Protein AF-A0A3R6ZT82-F1 (afdb_monomer)

Sequence (260 aa):
MGVSASAEVLQAQLLMDEVKDDALEKLTDMDRRKYFGASGKADMRQVTSKMASQMYLFTSVEDLLETNLDFDQVIQPRHKYTAMCLIAKLPPSIRLMIRNHTGPEINVSHMAMGDDMCKCLSDLPMVTSLNVRNNRLTDSGIGALVHVCLNKDDLTMLDLSENKVRTTGYRMSFLYRVQVDGDAAAALAEYVAAPSCALTELRMNMSDVDDGEVLGFAQALHTNTSLRTLELSRNLIGNAEMMNVVKPDMITGSAPHSAS

Mean predicted aligned error: 13.77 Å

Organism: NCBI:txid157072

Foldseek 3Di:
DDDPVVVVVVVVVVVVVVVVVQLCVVDDPVLPQCAADPNVVVVLVVLLVLCLVCVVVDQDLCVSQPDPPVPVDHQALLSSQSSLCSNVVHDRDVQQRHPHDSALEGAPAPVLCEQSNLLSLLRDPSHQEYAHHQNQYELNSLLSNLVSQLSCLNHAYYAHANYAQDAPPDDPPPDDDPPPGGGSLLSVLVLLLDPSRQYQEYHHENHQDEQVSVVSNVVSVVRGDRHNYYHHHNYHYCVQVVVCVVPVPDDDDDDPPDDD

Secondary structure (DSSP, 8-state):
--SHHHHHHHHHHHHHHHSS--GGGGS-HHHHHHHBHHHHHHHHHHHHHHHHHHGGG-SSHHHHHHS--S-SS---HHHHHHHHHHHTTPPP-HHHH-BSSS-SEEE-TTS---HHHHTTSTT-SS-SEEE--SS---HHHHHHHHHHHHT-TT--EEE-TTS------S----SS-------HHHHHHHHHHSTT---SEEE-TTS---HHHHHHHHHHHHH-SS--EEE-TTSSTTHHHHHHHH-TT---S-------

Solvent-accessible surface area (backbone atoms only — not comparable to full-atom values): 14757 Å² total; per-residue (Å²): 139,84,70,66,68,60,53,54,48,48,50,51,47,50,54,49,52,67,61,62,70,44,69,60,79,80,45,52,75,67,53,50,45,51,40,28,68,70,58,14,54,53,54,48,52,53,52,52,52,52,51,62,74,48,45,90,82,46,93,48,63,63,58,58,64,71,44,80,64,92,53,104,60,82,90,44,42,59,53,53,39,51,45,47,20,61,74,71,71,44,85,75,58,58,66,83,57,45,41,92,58,94,58,39,63,46,74,51,52,68,62,65,58,35,38,78,56,39,69,40,55,56,64,51,76,71,49,30,28,41,32,48,24,35,15,65,28,38,34,69,19,44,45,42,42,44,58,27,53,75,76,32,71,64,30,29,35,42,32,48,20,49,17,43,42,60,66,75,74,84,75,91,63,84,75,89,71,94,70,93,69,64,46,34,52,49,54,46,16,51,46,46,37,36,93,73,38,42,36,32,33,44,33,38,30,42,12,63,46,33,60,73,49,47,50,42,42,56,57,16,56,75,67,37,85,47,64,78,42,78,43,61,54,77,39,43,61,58,50,58,62,56,45,39,76,76,38,76,88,56,91,67,87,75,82,78,81,79,88,125

InterPro domains:
  IPR001611 Leucine-rich repeat [PF13516] (125-145)
  IPR001611 Leucine-rich repeat [PF13516] (223-239)
  IPR032675 Leucine-rich repeat domain superfamily [G3DSA:3.80.10.10] (94-248)
  IPR052201 Leucine-rich repeat-containing regulator of pluripotency [PTHR24111] (116-241)

Radius of gyration: 23.04 Å; Cα contacts (8 Å, |Δi|>4): 382; chains: 1; bounding box: 74×63×64 Å

Nearest PDB structures (foldseek):
  4r6g-assembly1_A  TM=7.396E-01  e=8.157E-07  synthetic construct
  8tid-assembly1_F  TM=6.161E-01  e=6.452E-06  Tetrahymena thermophila
  4im6-assembly1_A  TM=8.300E-01  e=4.038E-04  Homo sapiens
  4z94-assembly1_G  TM=5.713E-01  e=7.388E-03  Homo sapiens
  5wfn-assembly2_D  TM=5.784E-01  e=9.770E-03  Homo sapiens

Structure (mmCIF, N/CA/C/O backbone):
data_AF-A0A3R6ZT82-F1
#
_entry.id   AF-A0A3R6ZT82-F1
#
loop_
_atom_site.group_PDB
_atom_site.id
_atom_site.type_symbol
_atom_site.label_atom_id
_atom_site.label_alt_id
_atom_site.label_comp_id
_atom_site.label_asym_id
_atom_site.label_entity_id
_atom_site.label_seq_id
_atom_site.pdbx_PDB_ins_code
_atom_site.Cartn_x
_atom_site.Cartn_y
_atom_site.Cartn_z
_atom_site.occupancy
_atom_site.B_iso_or_equiv
_atom_site.auth_seq_id
_atom_site.auth_comp_id
_atom_site.auth_asym_id
_atom_site.auth_atom_id
_atom_site.pdbx_PDB_model_num
ATOM 1 N N . MET A 1 1 ? -40.421 -38.898 -1.708 1.00 47.28 1 MET A N 1
ATOM 2 C CA . MET A 1 1 ? -40.223 -38.423 -0.322 1.00 47.28 1 MET A CA 1
ATOM 3 C C . MET A 1 1 ? -38.727 -38.414 -0.038 1.00 47.28 1 MET A C 1
ATOM 5 O O . MET A 1 1 ? -38.123 -39.466 -0.181 1.00 47.28 1 MET A O 1
ATOM 9 N N . GLY A 1 2 ? -38.139 -37.259 0.308 1.00 52.47 2 GLY A N 1
ATOM 10 C CA . GLY A 1 2 ? -36.982 -37.236 1.217 1.00 52.47 2 GLY A CA 1
ATOM 11 C C . GLY A 1 2 ? -35.694 -36.479 0.853 1.00 52.47 2 GLY A C 1
ATOM 12 O O . GLY A 1 2 ? -34.912 -36.286 1.771 1.00 52.47 2 GLY A O 1
ATOM 13 N N . VAL A 1 3 ? -35.426 -36.049 -0.392 1.00 47.12 3 VAL A N 1
ATOM 14 C CA . VAL A 1 3 ? -34.030 -35.677 -0.763 1.00 47.12 3 VAL A CA 1
ATOM 15 C C . VAL A 1 3 ? -33.764 -34.174 -1.001 1.00 47.12 3 VAL A C 1
ATOM 17 O O . VAL A 1 3 ? -32.627 -33.752 -0.832 1.00 47.12 3 VAL A O 1
ATOM 20 N N . SER A 1 4 ? -34.755 -33.322 -1.314 1.00 54.47 4 SER A N 1
ATOM 21 C CA . SER A 1 4 ? -34.459 -31.900 -1.635 1.00 54.47 4 SER A CA 1
ATOM 22 C C . SER A 1 4 ? -34.294 -30.994 -0.409 1.00 54.47 4 SER A C 1
ATOM 24 O O . SER A 1 4 ? -33.433 -30.121 -0.413 1.00 54.47 4 SER A O 1
ATOM 26 N N . ALA A 1 5 ? -35.036 -31.252 0.673 1.00 54.56 5 ALA A N 1
ATOM 27 C CA . ALA A 1 5 ? -34.975 -30.424 1.880 1.00 54.56 5 ALA A CA 1
ATOM 28 C C . ALA A 1 5 ? -33.595 -30.475 2.563 1.00 54.56 5 ALA A C 1
ATOM 30 O O . ALA A 1 5 ? -33.161 -29.492 3.146 1.00 54.56 5 ALA A O 1
ATOM 31 N N . SER A 1 6 ? -32.871 -31.596 2.463 1.00 61.62 6 SER A N 1
ATOM 32 C CA . SER A 1 6 ? -31.538 -31.732 3.067 1.00 61.62 6 SER A CA 1
ATOM 33 C C . SER A 1 6 ? -30.464 -30.942 2.321 1.00 61.62 6 SER A C 1
ATOM 35 O O . SER A 1 6 ? -29.531 -30.470 2.959 1.00 61.62 6 SER A O 1
ATOM 37 N N . ALA A 1 7 ? -30.571 -30.811 0.997 1.00 63.16 7 ALA A N 1
ATOM 38 C CA . ALA A 1 7 ? -29.605 -30.062 0.196 1.00 63.16 7 ALA A CA 1
ATOM 39 C C . ALA A 1 7 ? -29.811 -28.552 0.357 1.00 63.16 7 ALA A C 1
ATOM 41 O O . ALA A 1 7 ? -28.844 -27.815 0.498 1.00 63.16 7 ALA A O 1
ATOM 42 N N . GLU A 1 8 ? -31.066 -28.103 0.420 1.00 64.25 8 GLU A N 1
ATOM 43 C CA . GLU A 1 8 ? -31.412 -26.702 0.682 1.00 64.25 8 GLU A CA 1
ATOM 44 C C . GLU A 1 8 ? -31.044 -26.282 2.108 1.00 64.25 8 GLU A C 1
ATOM 46 O O . GLU A 1 8 ? -30.510 -25.194 2.303 1.00 64.25 8 GLU A O 1
ATOM 51 N N . VAL A 1 9 ? -31.248 -27.160 3.098 1.00 67.19 9 VAL A N 1
ATOM 52 C CA . VAL A 1 9 ? -30.795 -26.921 4.476 1.00 67.19 9 VAL A CA 1
ATOM 53 C C . VAL A 1 9 ? -29.271 -26.915 4.555 1.00 67.19 9 VAL A C 1
ATOM 55 O O . VAL A 1 9 ? -28.728 -26.043 5.215 1.00 67.19 9 VAL A O 1
ATOM 58 N N . LEU A 1 10 ? -28.566 -27.812 3.856 1.00 68.44 10 LEU A N 1
ATOM 59 C CA . LEU A 1 10 ? -27.100 -27.812 3.830 1.00 68.44 10 LEU A CA 1
ATOM 60 C C . LEU A 1 10 ? -26.543 -26.566 3.125 1.00 68.44 10 LEU A C 1
ATOM 62 O O . LEU A 1 10 ? -25.590 -25.979 3.616 1.00 68.44 10 LEU A O 1
ATOM 66 N N . GLN A 1 11 ? -27.163 -26.125 2.027 1.00 67.44 11 GLN A N 1
ATOM 67 C CA . GLN A 1 11 ? -26.803 -24.896 1.318 1.00 67.44 11 GLN A CA 1
ATOM 68 C C . GLN A 1 11 ? -27.077 -23.657 2.179 1.00 67.44 11 GLN A C 1
ATOM 70 O O . GLN A 1 11 ? -26.256 -22.750 2.217 1.00 67.44 11 GLN A O 1
ATOM 75 N N . ALA A 1 12 ? -28.199 -23.624 2.904 1.00 58.25 12 ALA A N 1
ATOM 76 C CA . ALA A 1 12 ? -28.513 -22.557 3.849 1.00 58.25 12 ALA A CA 1
ATOM 77 C C . ALA A 1 12 ? -27.584 -22.577 5.072 1.00 58.25 12 ALA A C 1
ATOM 79 O O . ALA A 1 12 ? -27.213 -21.517 5.560 1.00 58.25 12 ALA A O 1
ATOM 80 N N . GLN A 1 13 ? -27.173 -23.757 5.543 1.00 55.28 13 GLN A N 1
ATOM 81 C CA . GLN A 1 13 ? -26.208 -23.921 6.630 1.00 55.28 13 GLN A CA 1
ATOM 82 C C . GLN A 1 13 ? -24.804 -23.488 6.190 1.00 55.28 13 GLN A C 1
ATOM 84 O O . GLN A 1 13 ? -24.149 -22.780 6.937 1.00 55.28 13 GLN A O 1
ATOM 89 N N . LEU A 1 14 ? -24.383 -23.836 4.968 1.00 55.34 14 LEU A N 1
ATOM 90 C CA . LEU A 1 14 ? -23.140 -23.369 4.340 1.00 55.34 14 LEU A CA 1
ATOM 91 C C . LEU A 1 14 ? -23.154 -21.852 4.137 1.00 55.34 14 LEU A C 1
ATOM 93 O O . LEU A 1 14 ? -22.193 -21.196 4.504 1.00 55.34 14 LEU A O 1
ATOM 97 N N . LEU A 1 15 ? -24.263 -21.284 3.652 1.00 55.19 15 LEU A N 1
ATOM 98 C CA . LEU A 1 15 ? -24.442 -19.833 3.538 1.00 55.19 15 LEU A CA 1
ATOM 99 C C . LEU A 1 15 ? -24.458 -19.145 4.912 1.00 55.19 15 LEU A C 1
ATOM 101 O O . LEU A 1 15 ? -23.942 -18.044 5.049 1.00 55.19 15 LEU A O 1
ATOM 105 N N . MET A 1 16 ? -25.032 -19.768 5.946 1.00 49.12 16 MET A N 1
ATOM 106 C CA . MET A 1 16 ? -24.990 -19.230 7.311 1.00 49.12 16 MET A CA 1
ATOM 107 C C . MET A 1 16 ? -23.619 -19.390 7.973 1.00 49.12 16 MET A C 1
ATOM 109 O O . MET A 1 16 ? -23.255 -18.538 8.775 1.00 49.12 16 MET A O 1
ATOM 113 N N . ASP A 1 17 ? -22.862 -20.440 7.659 1.00 44.53 17 ASP A N 1
ATOM 114 C CA . ASP A 1 17 ? -21.499 -20.633 8.157 1.00 44.53 17 ASP A CA 1
ATOM 115 C C . ASP A 1 17 ? -20.490 -19.746 7.394 1.00 44.53 17 ASP A C 1
ATOM 117 O O . ASP A 1 17 ? -19.559 -19.242 8.014 1.00 44.53 17 ASP A O 1
ATOM 121 N N . GLU A 1 18 ? -20.728 -19.421 6.115 1.00 46.84 18 GLU A N 1
AT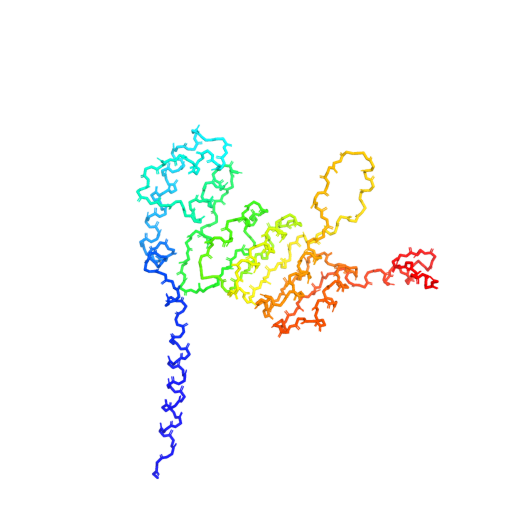OM 122 C CA . GLU A 1 18 ? -20.022 -18.350 5.380 1.00 46.84 18 GLU A CA 1
ATOM 123 C C . GLU A 1 18 ? -20.317 -16.955 5.964 1.00 46.84 18 GLU A C 1
ATOM 125 O O . GLU A 1 18 ? -19.459 -16.077 5.939 1.00 46.84 18 GLU A O 1
ATOM 130 N N . VAL A 1 19 ? -21.505 -16.751 6.547 1.00 45.56 19 VAL A N 1
ATOM 131 C CA . VAL A 1 19 ? -21.883 -15.512 7.260 1.00 45.56 19 VAL A CA 1
ATOM 132 C C . VAL A 1 19 ? -21.341 -15.476 8.703 1.00 45.56 19 VAL A C 1
ATOM 134 O O . VAL A 1 19 ? -21.342 -14.413 9.323 1.00 45.56 19 VAL A O 1
ATOM 137 N N . LYS A 1 20 ? -20.847 -16.599 9.247 1.00 43.47 20 LYS A N 1
ATOM 138 C CA . LYS A 1 20 ? -20.281 -16.677 10.609 1.00 43.47 20 LYS A CA 1
ATOM 139 C C . LYS A 1 20 ? -18.799 -16.349 10.713 1.00 43.47 20 LYS A C 1
ATOM 141 O O . LYS A 1 20 ? -18.345 -16.132 11.830 1.00 43.47 20 LYS A O 1
ATOM 146 N N . ASP A 1 21 ? -18.058 -16.238 9.612 1.00 45.75 21 ASP A N 1
ATOM 147 C CA . ASP A 1 21 ? -16.741 -15.584 9.651 1.00 45.75 21 ASP A CA 1
ATOM 148 C C . ASP A 1 21 ? -16.960 -14.059 9.650 1.00 45.75 21 ASP A C 1
ATOM 150 O O . ASP A 1 21 ? -16.497 -13.316 8.783 1.00 45.75 21 ASP A O 1
ATOM 154 N N . ASP A 1 22 ? -17.776 -13.588 10.601 1.00 55.50 22 ASP A N 1
ATOM 155 C CA . ASP A 1 22 ? -18.024 -12.174 10.806 1.00 55.50 22 ASP A CA 1
ATOM 156 C C . ASP A 1 22 ? -16.674 -11.585 11.205 1.00 55.50 22 ASP A C 1
ATOM 158 O O . ASP A 1 22 ? -16.162 -11.848 12.293 1.00 55.50 22 ASP A O 1
ATOM 162 N N . ALA A 1 23 ? -16.050 -10.823 10.303 1.00 56.66 23 ALA A N 1
ATOM 163 C CA . ALA A 1 23 ? -14.730 -10.230 10.513 1.00 56.66 23 ALA A CA 1
ATOM 164 C C . ALA A 1 23 ? -14.652 -9.443 11.843 1.00 56.66 23 ALA A C 1
ATOM 166 O O . ALA A 1 23 ? -13.573 -9.259 12.411 1.00 56.66 23 ALA A O 1
ATOM 167 N N . LEU A 1 24 ? -15.812 -9.051 12.384 1.00 53.66 24 LEU A N 1
ATOM 168 C CA . LEU A 1 24 ? -15.996 -8.513 13.723 1.00 53.66 24 LEU A CA 1
ATOM 169 C C . LEU A 1 24 ? -15.549 -9.449 14.856 1.00 53.66 24 LEU A C 1
ATOM 171 O O . LEU A 1 24 ? -15.071 -8.933 15.865 1.00 53.66 24 LEU A O 1
ATOM 175 N N . GLU A 1 25 ? -15.705 -10.775 14.787 1.00 59.31 25 GLU A N 1
ATOM 176 C CA . GLU A 1 25 ? -15.286 -11.722 15.846 1.00 59.31 25 GLU A CA 1
ATOM 177 C C . GLU A 1 25 ? -13.778 -11.683 16.112 1.00 59.31 25 GLU A C 1
ATOM 179 O O . GLU A 1 25 ? -13.346 -11.911 17.241 1.00 59.31 25 GLU A O 1
ATOM 184 N N . LYS A 1 26 ? -12.986 -11.284 15.110 1.00 64.25 26 LYS A N 1
ATOM 185 C CA . LYS A 1 26 ? -11.535 -11.079 15.232 1.00 64.25 26 LYS A CA 1
ATOM 186 C C . LYS A 1 26 ? -11.172 -9.745 15.905 1.00 64.25 26 LYS A C 1
ATOM 188 O O . LYS A 1 26 ? -10.027 -9.555 16.306 1.00 64.25 26 LYS A O 1
ATOM 193 N N . LEU A 1 27 ? -12.124 -8.814 16.045 1.00 67.25 27 LEU A N 1
ATOM 194 C CA . LEU A 1 27 ? -11.928 -7.515 16.700 1.00 67.25 27 LEU A CA 1
ATOM 195 C C . LEU A 1 27 ? -12.285 -7.573 18.183 1.00 67.25 27 LEU A C 1
ATOM 197 O O . LEU A 1 27 ? -13.344 -8.069 18.570 1.00 67.25 27 LEU A O 1
ATOM 201 N N . THR A 1 28 ? -11.461 -6.930 19.009 1.00 74.81 28 THR A N 1
ATOM 202 C CA . THR A 1 28 ? -11.799 -6.712 20.418 1.00 74.81 28 THR A CA 1
ATOM 203 C C . THR A 1 28 ? -13.021 -5.790 20.552 1.00 74.81 28 THR A C 1
ATOM 205 O O . THR A 1 28 ? -13.249 -4.909 19.718 1.00 74.81 28 THR A O 1
ATOM 208 N N . ASP A 1 29 ? -13.791 -5.916 21.640 1.00 66.69 29 ASP A N 1
ATOM 209 C CA . ASP A 1 29 ? -14.907 -4.997 21.947 1.00 66.69 29 ASP A CA 1
ATOM 210 C C . ASP A 1 29 ? -14.469 -3.524 21.972 1.00 66.69 29 ASP A C 1
ATOM 212 O O . ASP A 1 29 ? -15.235 -2.613 21.636 1.00 66.69 29 ASP A O 1
ATOM 216 N N . MET A 1 30 ? -13.211 -3.296 22.352 1.00 69.12 30 MET A N 1
ATOM 217 C CA . MET A 1 30 ? -12.576 -1.989 22.307 1.00 69.12 30 MET A CA 1
ATOM 218 C C . MET A 1 30 ? -12.434 -1.499 20.866 1.00 69.12 30 MET A C 1
ATOM 220 O O . MET A 1 30 ? -12.862 -0.386 20.576 1.00 69.12 30 MET A O 1
ATOM 224 N N . ASP A 1 31 ? -11.911 -2.308 19.948 1.00 71.88 31 ASP A N 1
ATOM 225 C CA . ASP A 1 31 ? -11.763 -1.909 18.546 1.00 71.88 31 ASP A CA 1
ATOM 226 C C . ASP A 1 31 ? -13.120 -1.701 17.860 1.00 71.88 31 ASP A C 1
ATOM 228 O O . ASP A 1 31 ? -13.305 -0.720 17.133 1.00 71.88 31 ASP A O 1
ATOM 232 N N . ARG A 1 32 ? -14.116 -2.542 18.174 1.00 70.88 32 ARG A N 1
ATOM 233 C CA . ARG A 1 32 ? -15.492 -2.398 17.667 1.00 70.88 32 ARG A CA 1
ATOM 234 C C . ARG A 1 32 ? -16.101 -1.043 18.036 1.00 70.88 32 ARG A C 1
ATOM 236 O O . ARG A 1 32 ? -16.621 -0.341 17.172 1.00 70.88 32 ARG A O 1
ATOM 243 N N . ARG A 1 33 ? -16.008 -0.632 19.308 1.00 69.19 33 ARG A N 1
ATOM 244 C CA . ARG A 1 33 ? -16.548 0.661 19.774 1.00 69.19 33 ARG A CA 1
ATOM 245 C C . ARG A 1 33 ? -15.787 1.868 19.230 1.00 69.19 33 ARG A C 1
ATOM 247 O O . ARG A 1 33 ? -16.384 2.940 19.129 1.00 69.19 33 ARG A O 1
ATOM 254 N N . LYS A 1 34 ? -14.496 1.709 18.927 1.00 69.50 34 LYS A N 1
ATOM 255 C CA . LY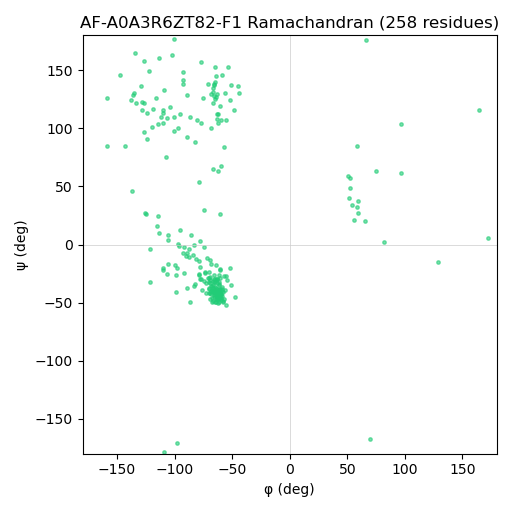S A 1 34 ? -13.574 2.803 18.581 1.00 69.50 34 LYS A CA 1
ATOM 256 C C . LYS A 1 34 ? -13.525 3.126 17.091 1.00 69.50 34 LYS A C 1
ATOM 258 O O . LYS A 1 34 ? -13.409 4.301 16.744 1.00 69.50 34 LYS A O 1
ATOM 263 N N . TYR A 1 35 ? -13.600 2.116 16.224 1.00 70.19 35 TYR A N 1
ATOM 264 C CA . TYR A 1 35 ? -13.470 2.293 14.770 1.00 70.19 35 TYR A CA 1
ATOM 265 C C . TYR A 1 35 ? -14.809 2.327 14.029 1.00 70.19 35 TYR A C 1
ATOM 267 O O . TYR A 1 35 ? -14.867 2.820 12.899 1.00 70.19 35 TYR A O 1
ATOM 275 N N . PHE A 1 36 ? -15.885 1.853 14.667 1.00 73.50 36 PHE A N 1
ATOM 276 C CA . PHE A 1 36 ? -17.181 1.656 14.024 1.00 73.50 36 PHE A CA 1
ATOM 277 C C . PHE A 1 36 ? -18.321 2.349 14.784 1.00 73.50 36 PHE A C 1
ATOM 279 O O . PHE A 1 36 ? -18.248 2.634 15.982 1.00 73.50 36 PHE A O 1
ATOM 286 N N . GLY A 1 37 ? -19.410 2.617 14.062 1.00 72.12 37 GLY A N 1
ATOM 287 C CA . GLY A 1 37 ? -20.665 3.103 14.639 1.00 72.12 37 GLY A CA 1
ATOM 288 C C . GLY A 1 37 ? -20.630 4.537 15.187 1.00 72.12 37 GLY A C 1
ATOM 289 O O . GLY A 1 37 ? -19.734 5.334 14.907 1.00 72.12 37 GLY A O 1
ATOM 290 N N . ALA A 1 38 ? -21.670 4.897 15.945 1.00 72.69 38 ALA A N 1
ATOM 291 C CA . ALA A 1 38 ? -21.835 6.243 16.503 1.00 72.69 38 ALA A CA 1
ATOM 292 C C . ALA A 1 38 ? -20.828 6.556 17.624 1.00 72.69 38 ALA A C 1
ATOM 294 O O . ALA A 1 38 ? -20.391 7.700 17.748 1.00 72.69 38 ALA A O 1
ATOM 295 N N . SER A 1 39 ? -20.425 5.543 18.400 1.00 71.56 39 SER A N 1
ATOM 296 C CA . SER A 1 39 ? -19.435 5.684 19.472 1.00 71.56 39 SER A CA 1
ATOM 297 C C . SER A 1 39 ? -18.063 6.075 18.929 1.00 71.56 39 SER A C 1
ATOM 299 O O . SER A 1 39 ? -17.488 7.048 19.409 1.00 71.56 39 SER A O 1
ATOM 301 N N . GLY A 1 40 ? -17.585 5.399 17.875 1.00 72.75 40 GLY A N 1
ATOM 302 C CA . GLY A 1 40 ? -16.297 5.713 17.256 1.00 72.75 40 GLY A CA 1
ATOM 303 C C . GLY A 1 40 ? -16.266 7.128 16.679 1.00 72.75 40 GLY A C 1
ATOM 304 O O . GLY A 1 40 ? -15.295 7.858 16.868 1.00 72.75 40 GLY A O 1
ATOM 305 N N . LYS A 1 41 ? -17.373 7.563 16.055 1.00 73.50 41 LYS A N 1
ATOM 306 C CA . LYS A 1 41 ? -17.531 8.932 15.530 1.00 73.50 41 LYS A CA 1
ATOM 307 C C . LYS A 1 41 ? -17.461 9.999 16.630 1.00 73.50 41 LYS A C 1
ATOM 309 O O . LYS A 1 41 ? -16.797 11.019 16.447 1.00 73.50 41 LYS A O 1
ATOM 314 N N . ALA A 1 42 ? -18.164 9.793 17.744 1.00 74.38 42 ALA A N 1
ATOM 315 C CA . ALA A 1 42 ? -18.231 10.764 18.837 1.00 74.38 42 ALA A CA 1
ATOM 316 C C . ALA A 1 42 ? -16.875 10.930 19.536 1.00 74.38 42 ALA A C 1
ATOM 318 O O . ALA A 1 42 ? -16.385 12.048 19.698 1.00 74.38 42 ALA A O 1
ATOM 319 N N . ASP 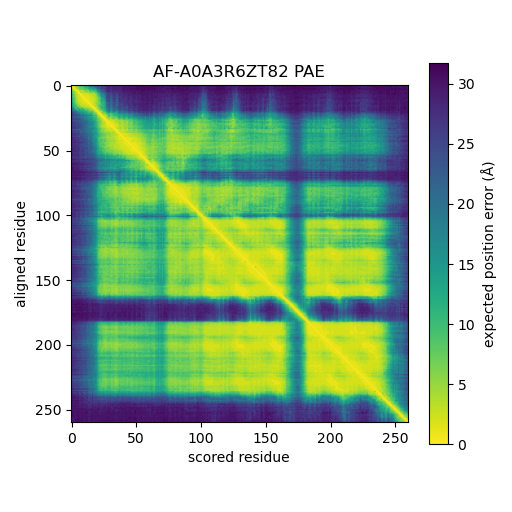A 1 43 ? -16.255 9.806 19.877 1.00 73.81 43 ASP A N 1
ATOM 320 C CA . ASP A 1 43 ? -14.961 9.747 20.547 1.00 73.81 43 ASP A CA 1
ATOM 321 C C . ASP A 1 43 ? -13.844 10.364 19.684 1.00 73.81 43 ASP A C 1
ATOM 323 O O . ASP A 1 43 ? -13.075 11.215 20.130 1.00 73.81 43 ASP A O 1
ATOM 327 N N . MET A 1 44 ? -13.845 10.075 18.383 1.00 73.81 44 MET A N 1
ATOM 328 C CA . MET A 1 44 ? -12.919 10.697 17.441 1.00 73.81 44 MET A CA 1
ATOM 329 C C . MET A 1 44 ? -13.037 12.216 17.365 1.00 73.81 44 MET A C 1
ATOM 331 O O . MET A 1 44 ? -12.024 12.917 17.295 1.00 73.81 44 MET A O 1
ATOM 335 N N . ARG A 1 45 ? -14.268 12.735 17.340 1.00 76.94 45 ARG A N 1
ATOM 336 C CA . ARG A 1 45 ? -14.506 14.178 17.297 1.00 76.94 45 ARG A CA 1
ATOM 337 C C . ARG A 1 45 ? -13.906 14.849 18.529 1.00 76.94 45 ARG A C 1
ATOM 339 O O . ARG A 1 45 ? -13.293 15.906 18.402 1.00 76.94 45 ARG A O 1
ATOM 346 N N . GLN A 1 46 ? -14.053 14.221 19.693 1.00 78.38 46 GLN A N 1
ATOM 347 C CA . GLN A 1 46 ? -13.492 14.710 20.946 1.00 78.38 46 GLN A CA 1
ATOM 348 C C . GLN A 1 46 ? -11.959 14.725 20.907 1.00 78.38 46 GLN A C 1
ATOM 350 O O . GLN A 1 46 ? -11.358 15.762 21.190 1.00 78.38 46 GLN A O 1
ATOM 355 N N . VAL A 1 47 ? -11.329 13.622 20.489 1.00 74.88 47 VAL A N 1
ATOM 356 C CA . VAL A 1 47 ? -9.863 13.523 20.392 1.00 74.88 47 VAL A CA 1
ATOM 357 C C . VAL A 1 47 ? -9.297 14.532 19.397 1.00 74.88 47 VAL A C 1
ATOM 359 O O . VAL A 1 47 ? -8.394 15.294 19.738 1.00 74.88 47 VAL A O 1
ATOM 362 N N . THR A 1 48 ? -9.862 14.589 18.191 1.00 75.75 48 THR A N 1
ATOM 363 C CA . THR A 1 48 ? -9.404 15.498 17.131 1.00 75.75 48 THR A CA 1
ATOM 364 C C . THR A 1 48 ? -9.538 16.954 17.566 1.00 75.75 48 THR A C 1
ATOM 366 O O . THR A 1 48 ? -8.618 17.741 17.365 1.00 75.75 48 THR A O 1
ATOM 369 N N . SER A 1 49 ? -10.648 17.316 18.221 1.00 79.38 49 SER A N 1
ATOM 370 C CA . SER A 1 49 ? -10.850 18.668 18.750 1.00 79.38 49 SER A CA 1
ATOM 371 C C . SER A 1 49 ? -9.830 19.022 19.833 1.00 79.38 49 SER A C 1
ATOM 373 O O . SER A 1 49 ? -9.338 20.149 19.848 1.00 79.38 49 SER A O 1
ATOM 375 N N . LYS A 1 50 ? -9.501 18.081 20.730 1.00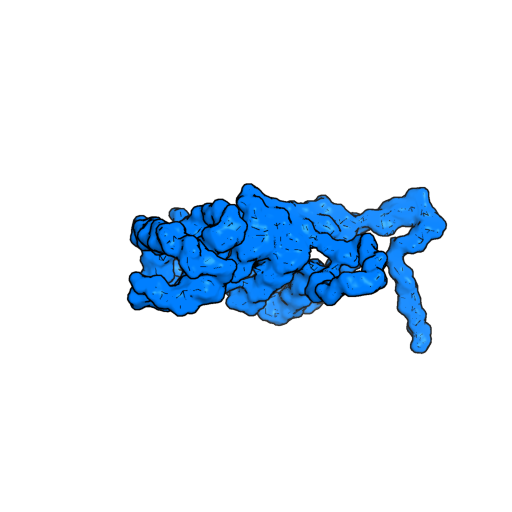 78.19 50 LYS A N 1
ATOM 376 C CA . LYS A 1 50 ? -8.517 18.294 21.801 1.00 78.19 50 LYS A CA 1
ATOM 377 C C . LYS A 1 50 ? -7.110 18.464 21.221 1.00 78.19 50 LYS A C 1
ATOM 379 O O . LYS A 1 50 ? -6.469 19.475 21.497 1.00 78.19 50 LYS A O 1
ATOM 384 N N . MET A 1 51 ? -6.688 17.558 20.337 1.00 75.88 51 MET A N 1
ATOM 385 C CA . MET A 1 51 ? -5.390 17.634 19.653 1.00 75.88 51 MET A CA 1
ATOM 386 C C . MET A 1 51 ? -5.246 18.917 18.833 1.00 75.88 51 MET A C 1
ATOM 388 O O . MET A 1 51 ? -4.245 19.615 18.958 1.00 75.88 51 MET A O 1
ATOM 392 N N . ALA A 1 52 ? -6.266 19.282 18.051 1.00 76.12 52 ALA A N 1
ATOM 393 C CA . ALA A 1 52 ? -6.248 20.514 17.268 1.00 76.12 52 ALA A CA 1
ATOM 394 C C . ALA A 1 52 ? -6.145 21.762 18.161 1.00 76.12 52 ALA A C 1
ATOM 396 O O . ALA A 1 52 ? -5.407 22.689 17.834 1.00 76.12 52 ALA A O 1
ATOM 397 N N . SER A 1 53 ? -6.835 21.777 19.310 1.00 79.44 53 SER A N 1
ATOM 398 C CA . SER A 1 53 ? -6.773 22.901 20.254 1.00 79.44 53 SER A CA 1
ATOM 399 C C . SER A 1 53 ? -5.396 23.083 20.888 1.00 79.44 53 SER A C 1
ATOM 401 O O . SER A 1 53 ? -5.054 24.197 21.257 1.00 79.44 53 SER A O 1
ATOM 403 N N . GLN A 1 54 ? -4.605 22.013 20.982 1.00 75.56 54 GLN A N 1
ATOM 404 C CA . GLN A 1 54 ? -3.289 21.996 21.621 1.00 75.56 54 GLN A CA 1
ATOM 405 C C . GLN A 1 54 ? -2.139 21.934 20.608 1.00 75.56 54 GLN A C 1
ATOM 407 O O . GLN A 1 54 ? -0.982 21.898 21.004 1.00 75.56 54 GLN A O 1
ATOM 412 N N . MET A 1 55 ? -2.432 21.980 19.305 1.00 72.19 55 MET A N 1
ATOM 413 C CA . MET A 1 55 ? -1.452 21.814 18.224 1.00 72.19 55 MET A CA 1
ATOM 414 C C . MET A 1 55 ? -0.289 22.817 18.291 1.00 72.19 55 MET A C 1
ATOM 416 O O . MET A 1 55 ? 0.809 22.514 17.843 1.00 72.19 55 MET A O 1
ATOM 420 N N . TYR A 1 56 ? -0.504 23.998 18.880 1.00 71.69 56 TYR A N 1
ATOM 421 C CA . TYR A 1 56 ? 0.540 25.012 19.060 1.00 71.69 56 TYR A CA 1
ATOM 422 C C . TYR A 1 56 ? 1.627 24.619 20.077 1.00 71.69 56 TYR A C 1
ATOM 424 O O . TYR A 1 56 ? 2.654 25.290 20.140 1.00 71.69 56 TYR A O 1
ATOM 432 N N . LEU A 1 57 ? 1.403 23.577 20.885 1.00 69.50 57 LEU A N 1
ATOM 433 C CA . LEU A 1 57 ? 2.361 23.086 21.879 1.00 69.50 57 LEU A CA 1
ATOM 434 C C . LEU A 1 57 ? 3.397 22.121 21.288 1.00 69.50 57 LEU A C 1
ATOM 436 O O . LEU A 1 57 ? 4.340 21.769 21.989 1.00 69.50 57 LEU A O 1
ATOM 440 N N . PHE A 1 58 ? 3.235 21.693 20.030 1.00 67.81 58 PHE A N 1
ATOM 441 C CA . PHE A 1 58 ? 3.980 20.563 19.476 1.00 67.81 58 PHE A CA 1
ATOM 442 C C . PHE A 1 58 ? 4.645 20.898 18.144 1.00 67.81 58 PHE A C 1
ATOM 444 O O . PHE A 1 58 ? 4.040 21.500 17.256 1.00 67.81 58 PHE A O 1
ATOM 451 N N . THR A 1 59 ? 5.897 20.468 18.005 1.00 65.94 59 THR A N 1
ATOM 452 C CA . THR A 1 59 ? 6.713 20.617 16.789 1.00 65.94 59 THR A CA 1
ATOM 453 C C . THR A 1 59 ? 6.962 19.299 16.066 1.00 65.94 59 THR A C 1
ATOM 455 O O . THR A 1 59 ? 7.264 19.319 14.874 1.00 65.94 59 THR A O 1
ATOM 458 N N . SER A 1 60 ? 6.816 18.168 16.758 1.00 66.50 60 SER A N 1
ATOM 459 C CA . SER A 1 60 ? 7.006 16.825 16.212 1.00 66.50 60 SER A CA 1
ATOM 460 C C . SER A 1 60 ? 5.879 15.877 16.630 1.00 66.50 60 SER A C 1
ATOM 462 O O . SER A 1 60 ? 5.075 16.181 17.516 1.00 66.50 60 SER A O 1
ATOM 464 N N . VAL A 1 61 ? 5.792 14.738 15.939 1.00 63.59 61 VAL A N 1
ATOM 465 C CA . VAL A 1 61 ? 4.786 13.699 16.208 1.00 63.59 61 VAL A CA 1
ATOM 466 C C . VAL A 1 61 ? 5.117 13.031 17.531 1.00 63.59 61 VAL A C 1
ATOM 468 O O . VAL A 1 61 ? 4.223 12.778 18.325 1.00 63.59 61 VAL A O 1
ATOM 471 N N . GLU A 1 62 ? 6.401 12.833 17.789 1.00 65.75 62 GLU A N 1
ATOM 472 C CA . GLU A 1 62 ? 6.952 12.296 19.021 1.00 65.75 62 GLU A CA 1
ATOM 473 C C . GLU A 1 62 ? 6.566 13.175 20.219 1.00 65.75 62 GLU A C 1
ATOM 475 O O . GLU A 1 62 ? 5.986 12.649 21.159 1.00 65.75 62 GLU A O 1
ATOM 480 N N . ASP A 1 63 ? 6.713 14.506 20.144 1.00 67.25 63 ASP A N 1
ATOM 481 C CA . ASP A 1 63 ? 6.313 15.421 21.235 1.00 67.25 63 ASP A CA 1
ATOM 482 C C . ASP A 1 63 ? 4.808 15.332 21.562 1.00 67.25 63 ASP A C 1
ATOM 484 O O . ASP A 1 63 ? 4.391 15.414 22.723 1.00 67.25 63 ASP A O 1
ATOM 488 N N . LEU A 1 64 ? 3.976 15.181 20.525 1.00 65.19 64 LEU A N 1
ATOM 489 C CA . LEU A 1 64 ? 2.516 15.095 20.635 1.00 65.19 64 LEU A CA 1
ATOM 490 C C . LEU A 1 64 ? 2.044 13.717 21.131 1.00 65.19 64 LEU A C 1
ATOM 492 O O . LEU A 1 64 ? 0.983 13.617 21.746 1.00 65.19 64 LEU A O 1
ATOM 496 N N . LEU A 1 65 ? 2.800 12.655 20.840 1.00 61.50 65 LEU A N 1
ATOM 497 C CA . LEU A 1 65 ? 2.530 11.306 21.338 1.00 61.50 65 LEU A CA 1
ATOM 498 C C . LEU A 1 65 ? 3.097 11.119 22.756 1.00 61.50 65 LEU A C 1
ATOM 500 O O . LEU A 1 65 ? 2.465 10.467 23.572 1.00 61.50 65 LEU A O 1
ATOM 504 N N . GLU A 1 66 ? 4.244 11.702 23.095 1.00 61.72 66 GLU A N 1
ATOM 505 C CA . GLU A 1 66 ? 4.859 11.598 24.428 1.00 61.72 66 GLU A CA 1
ATOM 506 C C . GLU A 1 66 ? 4.139 12.426 25.489 1.00 61.72 66 GLU A C 1
ATOM 508 O O . GLU A 1 66 ? 4.189 12.113 26.683 1.00 61.72 66 GLU A O 1
ATOM 513 N N . THR A 1 67 ? 3.434 13.478 25.077 1.00 56.66 67 THR A N 1
ATOM 514 C CA . THR A 1 67 ? 2.544 14.161 25.999 1.00 56.66 67 THR A CA 1
ATOM 515 C C . THR A 1 67 ? 1.406 13.223 26.371 1.00 56.66 67 THR A C 1
ATOM 517 O O . THR A 1 67 ? 0.619 12.803 25.524 1.00 56.66 67 THR A O 1
ATOM 520 N N . ASN A 1 68 ? 1.273 12.965 27.676 1.00 51.16 68 ASN A N 1
ATOM 521 C CA . ASN A 1 68 ? 0.025 12.551 28.315 1.00 51.16 68 ASN A CA 1
ATOM 522 C C . ASN A 1 68 ? -1.027 13.651 28.085 1.00 51.16 68 ASN A C 1
ATOM 524 O O . ASN A 1 68 ? -1.457 14.355 29.000 1.00 51.16 68 ASN A O 1
ATOM 528 N N . LEU A 1 69 ? -1.446 13.837 26.832 1.00 54.88 69 LEU A N 1
ATOM 529 C CA . LEU A 1 69 ? -2.779 14.298 26.527 1.00 54.88 69 LEU A CA 1
ATOM 530 C C . LEU A 1 69 ? -3.658 13.396 27.371 1.00 54.88 69 LEU A C 1
ATOM 532 O O . LEU A 1 69 ? -3.591 12.187 27.196 1.00 54.88 69 LEU A O 1
ATOM 536 N N . ASP A 1 70 ? -4.356 14.000 28.328 1.00 50.50 70 ASP A N 1
ATOM 537 C CA . ASP A 1 70 ? -5.159 13.371 29.381 1.00 50.50 70 ASP A CA 1
ATOM 538 C C . ASP A 1 70 ? -6.313 12.553 28.758 1.00 50.50 70 ASP A C 1
ATOM 540 O O . ASP A 1 70 ? -7.485 12.934 28.761 1.00 50.50 70 ASP A O 1
ATOM 544 N N . PHE A 1 71 ? -5.939 11.536 27.999 1.00 51.44 71 PHE A N 1
ATOM 545 C CA . PHE A 1 71 ? -6.706 10.423 27.521 1.00 51.44 71 PHE A CA 1
ATOM 546 C C . PHE A 1 71 ? -6.261 9.353 28.503 1.00 51.44 71 PHE A C 1
ATOM 548 O O . PHE A 1 71 ? -5.110 8.937 28.451 1.00 51.44 71 PHE A O 1
ATOM 555 N N . ASP A 1 72 ? -7.117 8.913 29.412 1.00 44.00 72 ASP A N 1
ATOM 556 C CA . ASP A 1 72 ? -6.839 7.808 30.344 1.00 44.00 72 ASP A CA 1
ATOM 557 C C . ASP A 1 72 ? -6.547 6.452 29.627 1.00 44.00 72 ASP A C 1
ATOM 559 O O . ASP A 1 72 ? -6.851 5.375 30.137 1.00 44.00 72 ASP A O 1
ATOM 563 N N . GLN A 1 73 ? -6.044 6.460 28.385 1.00 53.75 73 GLN A N 1
ATOM 564 C CA . GLN A 1 73 ? -5.881 5.327 27.485 1.00 53.75 73 GLN A CA 1
ATOM 565 C C . GLN A 1 73 ? -4.646 5.471 26.581 1.00 53.75 73 GLN A C 1
ATOM 567 O O . GLN A 1 73 ? -4.331 6.548 26.082 1.00 53.75 73 GLN A O 1
ATOM 572 N N . VAL A 1 74 ? -4.025 4.321 26.293 1.00 58.41 74 VAL A N 1
ATOM 573 C CA . VAL A 1 74 ? -2.917 4.112 25.343 1.00 58.41 74 VAL A CA 1
ATOM 574 C C . VAL A 1 74 ? -3.163 4.831 24.008 1.00 58.41 74 VAL A C 1
ATOM 576 O O . VAL A 1 74 ? -4.264 4.762 23.459 1.00 58.41 74 VAL A O 1
ATOM 579 N N . ILE A 1 75 ? -2.127 5.486 23.476 1.00 61.47 75 ILE A N 1
ATOM 580 C CA . ILE A 1 75 ? -2.092 6.145 22.160 1.00 61.47 75 ILE A CA 1
ATOM 581 C C . ILE A 1 75 ? -2.448 5.146 21.053 1.00 61.47 75 ILE A C 1
ATOM 583 O O . ILE A 1 75 ? -1.904 4.049 20.994 1.00 61.47 75 ILE A O 1
ATOM 587 N N . GLN A 1 76 ? -3.371 5.524 20.167 1.00 68.31 76 GLN A N 1
ATOM 588 C CA . GLN A 1 76 ? -3.993 4.618 19.196 1.00 68.31 76 GLN A CA 1
ATOM 589 C C . GLN A 1 76 ? -3.599 4.973 17.754 1.00 68.31 76 GLN A C 1
ATOM 591 O O . GLN A 1 76 ? -3.276 6.133 17.485 1.00 68.31 76 GLN A O 1
ATOM 596 N N . PRO A 1 77 ? -3.737 4.036 16.799 1.00 70.69 77 PRO A N 1
ATOM 597 C CA . PRO A 1 77 ? -3.468 4.256 15.370 1.00 70.69 77 PRO A CA 1
ATOM 598 C C . PRO A 1 77 ? -4.107 5.535 14.813 1.00 70.69 77 PRO A C 1
ATOM 600 O O . PRO A 1 77 ? -3.458 6.343 14.158 1.00 70.69 77 PRO A O 1
ATOM 603 N N . ARG A 1 78 ? -5.379 5.784 15.152 1.00 72.06 78 ARG A N 1
ATOM 604 C CA . ARG A 1 78 ? -6.118 6.993 14.747 1.00 72.06 78 ARG A CA 1
ATOM 605 C C . ARG A 1 78 ? -5.646 8.275 15.446 1.00 72.06 78 ARG A C 1
ATOM 607 O O . ARG A 1 78 ? -5.771 9.354 14.874 1.00 72.06 78 ARG A O 1
ATOM 614 N N . HIS A 1 79 ? -5.113 8.178 16.667 1.00 74.31 79 HIS A N 1
ATOM 615 C CA . HIS A 1 79 ? -4.521 9.317 17.380 1.00 74.31 79 HIS A CA 1
ATOM 616 C C . HIS A 1 79 ? -3.233 9.731 16.675 1.00 74.31 79 HIS A C 1
ATOM 618 O O . HIS A 1 79 ? -3.077 10.896 16.330 1.00 74.31 79 HIS A O 1
ATOM 624 N N . LYS A 1 80 ? -2.383 8.748 16.356 1.00 73.88 80 LYS A N 1
ATOM 625 C CA . LYS A 1 80 ? -1.173 8.916 15.549 1.00 73.88 80 LYS A CA 1
ATOM 626 C C . LYS A 1 80 ? -1.495 9.458 14.155 1.00 73.88 80 LYS A C 1
ATOM 628 O O . LYS A 1 80 ? -0.869 10.414 13.724 1.00 73.88 80 LYS A O 1
ATOM 633 N N . TYR A 1 81 ? -2.537 8.943 13.505 1.00 76.38 81 TYR A N 1
ATOM 634 C CA . TYR A 1 81 ? -3.042 9.466 12.233 1.00 76.38 81 TYR A CA 1
ATOM 635 C C . TYR A 1 81 ? -3.452 10.940 12.317 1.00 76.38 81 TYR A C 1
ATOM 637 O O . TYR A 1 81 ? -3.040 11.758 11.499 1.00 76.38 81 TYR A O 1
ATOM 645 N N . THR A 1 82 ? -4.252 11.292 13.325 1.00 76.06 82 THR A N 1
ATOM 646 C CA . THR A 1 82 ? -4.745 12.663 13.518 1.00 76.06 82 THR A CA 1
ATOM 647 C C . THR A 1 82 ? -3.597 13.615 13.843 1.00 76.06 82 THR A C 1
ATOM 649 O O . THR A 1 82 ? -3.514 14.693 13.263 1.00 76.06 82 THR A O 1
ATOM 652 N N . ALA A 1 83 ? -2.682 13.188 14.713 1.00 76.62 83 ALA A N 1
ATOM 653 C CA . ALA A 1 83 ? -1.442 13.878 15.044 1.00 76.62 83 ALA A CA 1
ATOM 654 C C . ALA A 1 83 ? -0.593 14.156 13.796 1.00 76.62 83 ALA A C 1
ATOM 656 O O . ALA A 1 83 ? -0.245 15.305 13.530 1.00 76.62 83 ALA A O 1
ATOM 657 N N . MET A 1 84 ? -0.338 13.121 12.992 1.00 74.75 84 MET A N 1
ATOM 658 C CA . MET A 1 84 ? 0.390 13.215 11.725 1.00 74.75 84 MET A CA 1
ATOM 659 C C . MET A 1 84 ? -0.266 14.210 10.767 1.00 74.75 84 MET A C 1
ATOM 661 O O . MET A 1 84 ? 0.414 15.081 10.233 1.00 74.75 84 MET A O 1
ATOM 665 N N . CYS A 1 85 ? -1.590 14.135 10.590 1.00 76.31 85 CYS A N 1
ATOM 666 C CA . CYS A 1 85 ? -2.325 15.068 9.733 1.00 76.31 85 CYS A CA 1
ATOM 667 C C . CYS A 1 85 ? -2.181 16.517 10.214 1.00 76.31 85 CYS A C 1
ATOM 669 O O . CYS A 1 85 ? -1.907 17.409 9.416 1.00 76.31 85 CYS A O 1
ATOM 671 N N . LEU A 1 86 ? -2.341 16.754 11.519 1.00 76.31 86 LEU A N 1
ATOM 672 C CA . LEU A 1 86 ? -2.245 18.085 12.116 1.00 76.31 86 LEU A CA 1
ATOM 673 C C . LEU A 1 86 ? -0.837 18.680 11.957 1.00 76.31 86 LEU A C 1
ATOM 675 O O . LEU A 1 86 ? -0.700 19.815 11.500 1.00 76.31 86 LEU A O 1
ATOM 679 N N . ILE A 1 87 ? 0.204 17.901 12.260 1.00 75.06 87 ILE A N 1
ATOM 680 C CA . ILE A 1 87 ? 1.608 18.336 12.183 1.00 75.06 87 ILE A CA 1
ATOM 681 C C . ILE A 1 87 ? 2.035 18.579 10.735 1.00 75.06 87 ILE A C 1
ATOM 683 O O . ILE A 1 87 ? 2.606 19.625 10.423 1.00 75.06 87 ILE A O 1
ATOM 687 N N . ALA A 1 88 ? 1.698 17.657 9.832 1.00 73.06 88 ALA A N 1
ATOM 688 C CA . ALA A 1 88 ? 1.993 17.785 8.408 1.00 73.06 88 ALA A CA 1
ATOM 689 C C . ALA A 1 88 ? 1.084 18.806 7.694 1.00 73.06 88 ALA A C 1
ATOM 691 O O . ALA A 1 88 ? 1.251 19.052 6.499 1.00 73.06 88 ALA A O 1
ATOM 692 N N . LYS A 1 89 ? 0.125 19.418 8.409 1.00 76.56 89 LYS A N 1
ATOM 693 C CA . LYS A 1 89 ? -0.896 20.330 7.865 1.00 76.56 89 LYS A CA 1
ATOM 694 C C . LYS A 1 89 ? -1.678 19.705 6.704 1.00 76.56 89 LYS A C 1
ATOM 696 O O . LYS A 1 89 ? -2.075 20.394 5.762 1.00 76.56 89 LYS A O 1
ATOM 701 N N . LEU A 1 90 ? -1.896 18.396 6.779 1.00 73.31 90 LEU A N 1
ATOM 702 C CA . LEU A 1 90 ? -2.643 17.623 5.801 1.00 73.31 90 LEU A CA 1
ATOM 703 C C . LEU A 1 90 ? -4.114 17.527 6.221 1.00 73.31 90 LEU A C 1
ATOM 705 O O . LEU A 1 90 ? -4.413 17.362 7.407 1.00 73.31 90 LEU A O 1
ATOM 709 N N . PRO A 1 91 ? -5.060 17.598 5.268 1.00 71.88 91 PRO A N 1
ATOM 710 C CA . PRO A 1 91 ? -6.455 17.332 5.570 1.00 71.88 91 PRO A CA 1
ATOM 711 C C . PRO A 1 91 ? -6.613 15.859 5.988 1.00 71.88 91 PRO A C 1
ATOM 713 O O . PRO A 1 91 ? -6.222 14.967 5.230 1.00 71.88 91 PRO A O 1
ATOM 716 N N . PRO A 1 92 ? -7.191 15.570 7.167 1.00 73.62 92 PRO A N 1
ATOM 717 C CA . PRO A 1 92 ? -7.381 14.195 7.598 1.00 73.62 92 PRO A CA 1
ATOM 718 C C . PRO A 1 92 ? -8.398 13.468 6.708 1.00 73.62 92 PRO A C 1
ATOM 720 O O . PRO A 1 92 ? -9.510 13.948 6.471 1.00 73.62 92 PRO A O 1
ATOM 723 N N . SER A 1 93 ? -8.040 12.271 6.242 1.00 74.44 93 SER A N 1
ATOM 724 C CA . SER A 1 93 ? -8.945 11.393 5.503 1.00 74.44 93 SER A CA 1
ATOM 725 C C . SER A 1 93 ? -9.901 10.712 6.472 1.00 74.44 93 SER A C 1
ATOM 727 O O . SER A 1 93 ? -9.565 9.737 7.145 1.00 74.44 93 SER A O 1
ATOM 729 N N . ILE A 1 94 ? -11.144 11.191 6.488 1.00 68.31 94 ILE A N 1
ATOM 730 C CA . ILE A 1 94 ? -12.219 10.630 7.316 1.00 68.31 94 ILE A CA 1
ATOM 731 C C . ILE A 1 94 ? -12.407 9.128 7.052 1.00 68.31 94 ILE A C 1
ATOM 733 O O . ILE A 1 94 ? -12.813 8.414 7.957 1.00 68.31 94 ILE A O 1
ATOM 737 N N . ARG A 1 95 ? -12.073 8.620 5.856 1.00 70.62 95 ARG A N 1
ATOM 738 C CA . ARG A 1 95 ? -12.169 7.184 5.526 1.00 70.62 95 ARG A CA 1
ATOM 739 C C . ARG A 1 95 ? -11.147 6.314 6.263 1.00 70.62 95 ARG A C 1
ATOM 741 O O . ARG A 1 95 ? -11.448 5.163 6.552 1.00 70.62 95 ARG A O 1
ATOM 748 N N . LEU A 1 96 ? -9.968 6.854 6.576 1.00 69.00 96 LEU A N 1
ATOM 749 C CA . LEU A 1 96 ? -8.960 6.168 7.400 1.00 69.00 96 LEU A CA 1
ATOM 750 C C . LEU A 1 96 ? -9.291 6.244 8.883 1.00 69.00 96 LEU A C 1
ATOM 752 O O . LEU A 1 96 ? -8.889 5.389 9.666 1.00 69.00 96 LEU A O 1
ATOM 756 N N . MET A 1 97 ? -10.044 7.275 9.252 1.00 69.00 97 MET A N 1
ATOM 757 C CA . MET A 1 97 ? -10.417 7.550 10.623 1.00 69.00 97 MET A CA 1
ATOM 758 C C . MET A 1 97 ? -11.696 6.798 11.029 1.00 69.00 97 MET A C 1
ATOM 760 O O . MET A 1 97 ? -11.720 6.126 12.056 1.00 69.00 97 MET A O 1
ATOM 764 N N . ILE A 1 98 ? -12.756 6.868 10.224 1.00 69.69 98 ILE A N 1
ATOM 765 C CA . ILE A 1 98 ? -14.081 6.305 10.505 1.00 69.69 98 ILE A CA 1
ATOM 766 C C . ILE A 1 98 ? -14.421 5.273 9.436 1.00 69.69 98 ILE A C 1
ATOM 768 O O . ILE A 1 98 ? -14.649 5.617 8.273 1.00 69.69 98 ILE A O 1
ATOM 772 N N . ARG A 1 99 ? -14.570 4.013 9.848 1.00 71.44 99 ARG A N 1
ATOM 773 C CA . ARG A 1 99 ? -15.072 2.961 8.965 1.00 71.44 99 ARG A CA 1
ATOM 774 C C . ARG A 1 99 ? -16.593 2.951 9.011 1.00 71.44 99 ARG A C 1
ATOM 776 O O . ARG A 1 99 ? -17.213 2.653 10.029 1.00 71.44 99 ARG A O 1
ATOM 783 N N . ASN A 1 100 ? -17.200 3.372 7.903 1.00 55.66 100 ASN A N 1
ATOM 784 C CA . ASN A 1 100 ? -18.652 3.534 7.805 1.00 55.66 100 ASN A CA 1
ATOM 785 C C . ASN A 1 100 ? -19.391 2.195 7.619 1.00 55.66 100 ASN A C 1
ATOM 787 O O . ASN A 1 100 ? -20.584 2.118 7.896 1.00 55.66 100 ASN A O 1
ATOM 791 N N . HIS A 1 101 ? -18.675 1.159 7.177 1.00 59.06 101 HIS A N 1
ATOM 792 C CA . HIS A 1 101 ? -19.158 -0.211 7.032 1.00 59.06 101 HIS A CA 1
ATOM 793 C C . HIS A 1 101 ? -18.274 -1.141 7.871 1.00 59.06 101 HIS A C 1
ATOM 795 O O . HIS A 1 101 ? -17.082 -0.882 8.032 1.00 59.06 101 HIS A O 1
ATOM 801 N N . THR A 1 102 ? -18.846 -2.225 8.388 1.00 60.56 102 THR A N 1
ATOM 802 C CA . THR A 1 102 ? -1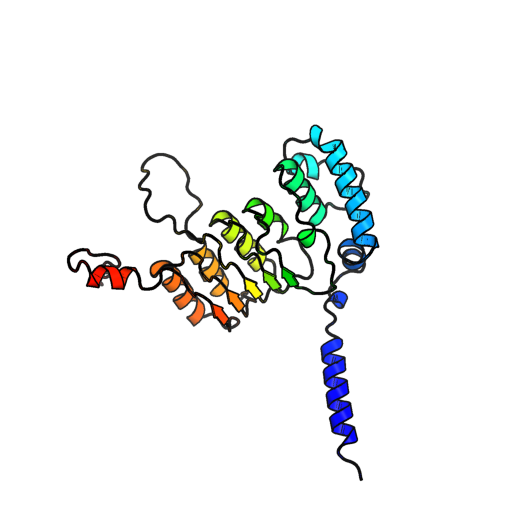8.162 -3.298 9.137 1.00 60.56 102 THR A CA 1
ATOM 803 C C . THR A 1 102 ? -17.345 -4.220 8.222 1.00 60.56 102 THR A C 1
ATOM 805 O O . THR A 1 102 ? -17.199 -5.402 8.493 1.00 60.56 102 THR A O 1
ATOM 808 N N . GLY A 1 103 ? -16.844 -3.690 7.104 1.00 70.31 103 GLY A N 1
ATOM 809 C CA . GLY A 1 103 ? -16.025 -4.428 6.153 1.00 70.31 103 GLY A CA 1
ATOM 810 C C . GLY A 1 103 ? -14.535 -4.265 6.464 1.00 70.31 103 GLY A C 1
ATOM 811 O O . GLY A 1 103 ? -14.125 -3.204 6.951 1.00 70.31 103 GLY A O 1
ATOM 812 N N . PRO A 1 104 ? -13.711 -5.280 6.169 1.00 79.56 104 PRO A N 1
ATOM 813 C CA . PRO A 1 104 ? -12.260 -5.211 6.327 1.00 79.56 104 PRO A CA 1
ATOM 814 C C . PRO A 1 104 ? -11.569 -4.426 5.195 1.00 79.56 104 PRO A C 1
ATOM 816 O O . PRO A 1 104 ? -10.344 -4.333 5.151 1.00 79.56 104 PRO A O 1
ATOM 819 N N . GLU A 1 105 ? -12.340 -3.866 4.263 1.00 83.88 105 GLU A N 1
ATOM 820 C CA . GLU A 1 105 ? -11.833 -3.140 3.104 1.00 83.88 105 GLU A CA 1
ATOM 821 C C . GLU A 1 105 ? -11.652 -1.649 3.409 1.00 83.88 105 GLU A C 1
ATOM 823 O O . GLU A 1 105 ? -12.572 -0.956 3.858 1.00 83.88 105 GLU A O 1
ATOM 828 N N . ILE A 1 106 ? -10.467 -1.124 3.103 1.00 85.69 106 ILE A N 1
ATOM 829 C CA . ILE A 1 106 ? -10.183 0.308 3.104 1.00 85.69 106 ILE A CA 1
ATOM 830 C C . ILE A 1 106 ? -9.990 0.764 1.667 1.00 85.69 106 ILE A C 1
ATOM 832 O O . ILE A 1 106 ? -9.008 0.418 1.016 1.00 85.69 106 ILE A O 1
ATOM 836 N N . ASN A 1 107 ? -10.890 1.627 1.202 1.00 86.81 107 ASN A N 1
ATOM 837 C CA . ASN A 1 107 ? -10.715 2.347 -0.052 1.00 86.81 107 ASN A CA 1
ATOM 838 C C . ASN A 1 107 ? -10.463 3.830 0.216 1.00 86.81 107 ASN A C 1
ATOM 840 O O . ASN A 1 107 ? -11.347 4.559 0.677 1.00 86.81 107 ASN A O 1
ATOM 844 N N . VAL A 1 108 ? -9.247 4.258 -0.103 1.00 85.50 108 VAL A N 1
ATOM 845 C CA . VAL A 1 108 ? -8.780 5.643 -0.022 1.00 85.50 108 VAL A CA 1
ATOM 846 C C . VAL A 1 108 ? -8.209 6.114 -1.351 1.00 85.50 108 VAL A C 1
ATOM 848 O O . VAL A 1 108 ? -7.355 6.994 -1.390 1.00 85.50 108 VAL A O 1
ATOM 851 N N . SER A 1 109 ? -8.680 5.534 -2.451 1.00 89.06 109 SER A N 1
ATOM 852 C CA . SER A 1 109 ? -8.276 5.951 -3.788 1.00 89.06 109 SER A CA 1
ATOM 853 C C . SER A 1 109 ? -8.601 7.424 -4.061 1.00 89.06 109 SER A C 1
ATOM 855 O O . SER A 1 109 ? -9.611 7.948 -3.589 1.00 89.06 109 SER A O 1
ATOM 857 N N . HIS A 1 110 ? -7.742 8.095 -4.834 1.00 87.06 110 HIS A N 1
ATOM 858 C CA . HIS A 1 110 ? -7.910 9.494 -5.258 1.00 87.06 110 HIS A CA 1
ATOM 859 C C . HIS A 1 110 ? -8.000 10.516 -4.106 1.00 87.06 110 HIS A C 1
ATOM 861 O O . HIS A 1 110 ? -8.596 11.583 -4.262 1.00 87.06 110 HIS A O 1
ATOM 867 N N . MET A 1 111 ? -7.394 10.222 -2.952 1.00 83.00 111 MET A N 1
ATOM 868 C CA . MET A 1 111 ? -7.455 11.084 -1.763 1.00 83.00 111 MET A CA 1
ATOM 869 C C . MET A 1 111 ? -6.235 12.002 -1.603 1.00 83.00 111 MET A C 1
ATOM 871 O O . MET A 1 111 ? -6.182 12.771 -0.647 1.00 83.00 111 MET A O 1
ATOM 875 N N . ALA A 1 112 ? -5.270 11.945 -2.531 1.00 78.38 112 ALA A N 1
ATOM 876 C CA . ALA A 1 112 ? -4.027 12.722 -2.490 1.00 78.38 112 ALA A CA 1
ATOM 877 C C . ALA A 1 112 ? -3.280 12.601 -1.145 1.00 78.38 112 ALA A C 1
ATOM 879 O O . ALA A 1 112 ? -2.758 13.586 -0.629 1.00 78.38 112 ALA A O 1
ATOM 880 N N . MET A 1 113 ? -3.251 11.389 -0.585 1.00 77.56 113 MET A N 1
ATOM 881 C CA . MET A 1 113 ? -2.704 11.121 0.746 1.00 77.56 113 MET A CA 1
ATOM 882 C C . MET A 1 113 ? -1.206 11.418 0.893 1.00 77.56 113 MET A C 1
ATOM 884 O O . MET A 1 113 ? -0.800 11.905 1.947 1.00 77.56 113 MET A O 1
ATOM 888 N N . GLY A 1 114 ? -0.398 11.129 -0.132 1.00 80.88 114 GLY A N 1
ATOM 889 C CA . GLY A 1 114 ? 1.063 11.189 -0.044 1.00 80.88 114 GLY A CA 1
ATOM 890 C C . GLY A 1 114 ? 1.675 10.140 0.899 1.00 80.88 114 GLY A C 1
ATOM 891 O O . GLY A 1 114 ? 0.969 9.379 1.564 1.00 80.88 114 GLY A O 1
ATOM 892 N N . ASP A 1 115 ? 3.008 10.106 0.950 1.00 81.50 115 ASP A N 1
ATOM 893 C CA . ASP A 1 115 ? 3.779 9.044 1.618 1.00 81.50 115 ASP A CA 1
ATOM 894 C C . ASP A 1 115 ? 3.617 9.032 3.145 1.00 81.50 115 ASP A C 1
ATOM 896 O O . ASP A 1 115 ? 3.557 7.970 3.768 1.00 81.50 115 ASP A O 1
ATOM 900 N N . ASP A 1 116 ? 3.502 10.207 3.769 1.00 76.19 116 ASP A N 1
ATOM 901 C CA . ASP A 1 116 ? 3.419 10.325 5.230 1.00 76.19 116 ASP A CA 1
ATOM 902 C C . ASP A 1 116 ? 2.176 9.653 5.810 1.00 76.19 116 ASP A C 1
ATOM 904 O O . ASP A 1 116 ? 2.200 9.114 6.920 1.00 76.19 116 ASP A O 1
ATOM 908 N N . MET A 1 117 ? 1.101 9.619 5.030 1.00 74.75 117 MET A N 1
ATOM 909 C CA . MET A 1 117 ? -0.158 9.029 5.446 1.00 74.75 117 MET A CA 1
ATOM 910 C C . MET A 1 117 ? -0.116 7.493 5.472 1.00 74.75 117 MET A C 1
ATOM 912 O O . MET A 1 117 ? -0.879 6.873 6.217 1.00 74.75 117 MET A O 1
ATOM 916 N N . CYS A 1 118 ? 0.788 6.865 4.708 1.00 75.69 118 CYS A N 1
ATOM 917 C CA . CYS A 1 118 ? 0.944 5.407 4.665 1.00 75.69 118 CYS A CA 1
ATOM 918 C C . CYS A 1 118 ? 1.460 4.828 5.986 1.00 75.69 118 CYS A C 1
ATOM 920 O O . CYS A 1 118 ? 1.060 3.732 6.372 1.00 75.69 118 CYS A O 1
ATOM 922 N N . LYS A 1 119 ? 2.272 5.587 6.733 1.00 72.31 119 LYS A N 1
ATOM 923 C CA . LYS A 1 119 ? 2.856 5.168 8.024 1.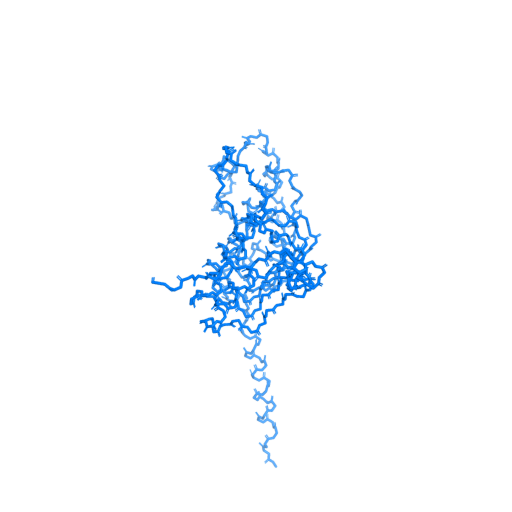00 72.31 119 LYS A CA 1
ATOM 924 C C . LYS A 1 119 ? 1.806 4.842 9.091 1.00 72.31 119 LYS A C 1
ATOM 926 O O . LYS A 1 119 ? 2.099 4.157 10.065 1.00 72.31 119 LYS A O 1
ATOM 931 N N . CYS A 1 120 ? 0.591 5.357 8.931 1.00 71.19 120 CYS A N 1
ATOM 932 C CA . CYS A 1 120 ? -0.499 5.159 9.880 1.00 71.19 120 CYS A CA 1
ATOM 933 C C . CYS A 1 120 ? -1.343 3.912 9.582 1.00 71.19 120 CYS A C 1
ATOM 935 O O . CYS A 1 120 ? -2.226 3.581 10.370 1.00 71.19 120 CYS A O 1
ATOM 937 N N . LEU A 1 121 ? -1.105 3.239 8.450 1.00 75.44 121 LEU A N 1
ATOM 938 C CA . LEU A 1 121 ? -1.875 2.066 8.033 1.00 75.44 121 LEU A CA 1
ATOM 939 C C . LEU A 1 121 ? -1.439 0.790 8.763 1.00 75.44 121 LEU A C 1
ATOM 941 O O . LEU A 1 121 ? -2.274 -0.092 8.949 1.00 75.44 121 LEU A O 1
ATOM 945 N N . SER A 1 122 ? -0.182 0.715 9.224 1.00 70.44 122 SER A N 1
ATOM 946 C CA . SER A 1 122 ? 0.386 -0.458 9.915 1.00 70.44 122 SER A CA 1
ATOM 947 C C . SER A 1 122 ? -0.426 -0.855 11.136 1.00 70.44 122 SER A C 1
ATOM 949 O O . SER A 1 122 ? -0.653 -2.033 11.393 1.00 70.44 122 SER A O 1
ATOM 951 N N . ASP A 1 123 ? -0.898 0.153 11.863 1.00 71.75 123 ASP A N 1
ATOM 952 C CA . ASP A 1 123 ? -1.489 -0.051 13.172 1.00 71.75 123 ASP A CA 1
ATOM 953 C C . ASP A 1 123 ? -3.025 -0.257 13.077 1.00 71.75 123 ASP A C 1
ATOM 955 O O . ASP A 1 123 ? -3.691 -0.484 14.086 1.00 71.75 123 ASP A O 1
ATOM 959 N N . LEU A 1 124 ? -3.626 -0.186 11.878 1.00 76.06 124 LEU A N 1
ATOM 960 C CA . LEU A 1 124 ? -5.076 -0.331 11.703 1.00 76.06 124 LEU A CA 1
ATOM 961 C C . LEU A 1 124 ? -5.529 -1.805 11.827 1.00 76.06 124 LEU A C 1
ATOM 963 O O . LEU A 1 124 ? -5.052 -2.664 11.073 1.00 76.06 124 LEU A O 1
ATOM 967 N N . PRO A 1 125 ? -6.502 -2.118 12.708 1.00 75.81 125 PRO A N 1
ATOM 968 C CA . PRO A 1 125 ? -7.015 -3.479 12.857 1.00 75.81 125 PRO A CA 1
ATOM 969 C C . PRO A 1 125 ? -7.970 -3.855 11.715 1.00 75.81 125 PRO A C 1
ATOM 971 O O . PRO A 1 125 ? -8.576 -2.977 11.095 1.00 75.81 125 PRO A O 1
ATOM 974 N N . MET A 1 126 ? -8.132 -5.157 11.455 1.00 77.94 126 MET A N 1
ATOM 975 C CA . MET A 1 126 ? -9.084 -5.717 10.482 1.00 77.94 126 MET A CA 1
ATOM 976 C C . MET A 1 126 ? -8.980 -5.059 9.091 1.00 77.94 126 MET A C 1
ATOM 978 O O . MET A 1 126 ? -9.938 -4.437 8.637 1.00 77.94 126 MET A O 1
ATOM 982 N N . VAL A 1 127 ? -7.811 -5.110 8.444 1.00 85.69 127 VAL A N 1
ATOM 983 C CA . VAL A 1 127 ? -7.651 -4.630 7.056 1.00 85.69 127 VAL A CA 1
ATOM 984 C C . VAL A 1 127 ? -7.188 -5.793 6.204 1.00 85.69 127 VAL A C 1
ATOM 986 O O . VAL A 1 127 ? -6.005 -6.112 6.213 1.00 85.69 127 VAL A O 1
ATOM 989 N N . THR A 1 128 ? -8.116 -6.396 5.466 1.00 89.12 128 THR A N 1
ATOM 990 C CA . THR A 1 128 ? -7.797 -7.495 4.543 1.00 89.12 128 THR A CA 1
ATOM 991 C C . THR A 1 128 ? -7.650 -7.010 3.106 1.00 89.12 128 THR A C 1
ATOM 993 O O . THR A 1 128 ? -6.990 -7.650 2.295 1.00 89.12 128 THR A O 1
ATOM 996 N N . SER A 1 129 ? -8.212 -5.842 2.790 1.00 90.06 129 SER A N 1
ATOM 997 C CA . SER A 1 129 ? -8.120 -5.231 1.470 1.00 90.06 129 SER A CA 1
ATOM 998 C C . SER A 1 129 ? -7.819 -3.743 1.589 1.00 90.06 129 SER A C 1
ATOM 1000 O O . SER A 1 129 ? -8.497 -3.013 2.319 1.00 90.06 129 SER A O 1
ATOM 1002 N N . LEU A 1 130 ? -6.798 -3.288 0.866 1.00 91.06 130 LEU A N 1
ATOM 1003 C CA . LEU A 1 130 ? -6.355 -1.902 0.868 1.00 91.06 130 LEU A CA 1
ATOM 1004 C C . LEU A 1 130 ? -6.247 -1.368 -0.562 1.00 91.06 130 LEU A C 1
ATOM 1006 O O . LEU A 1 130 ? -5.391 -1.775 -1.342 1.00 91.06 130 LEU A O 1
ATOM 1010 N N . ASN A 1 131 ? -7.080 -0.381 -0.880 1.00 91.25 131 ASN A N 1
ATOM 1011 C CA . ASN A 1 131 ? -6.998 0.376 -2.119 1.00 91.25 131 ASN A CA 1
ATOM 1012 C C . ASN A 1 131 ? -6.459 1.784 -1.850 1.00 91.25 131 ASN A C 1
ATOM 1014 O O . ASN A 1 131 ? -7.161 2.640 -1.299 1.00 91.25 131 ASN A O 1
ATOM 1018 N N . VAL A 1 132 ? -5.221 2.021 -2.288 1.00 90.44 132 VAL A N 1
ATOM 1019 C CA . VAL A 1 132 ? -4.533 3.318 -2.236 1.00 90.44 132 VAL A CA 1
ATOM 1020 C C . VAL A 1 132 ? -4.252 3.878 -3.634 1.00 90.44 132 VAL A C 1
ATOM 1022 O O . VAL A 1 132 ? -3.361 4.716 -3.801 1.00 90.44 132 VAL A O 1
ATOM 1025 N N . ARG A 1 133 ? -5.032 3.475 -4.641 1.00 91.38 133 ARG A N 1
ATOM 1026 C CA . ARG A 1 133 ? -4.902 3.946 -6.025 1.00 91.38 133 ARG A CA 1
ATOM 1027 C C . ARG A 1 133 ? -4.869 5.475 -6.122 1.00 91.38 133 ARG A C 1
ATOM 1029 O O . ARG A 1 133 ? -5.687 6.151 -5.503 1.00 91.38 133 ARG A O 1
ATOM 1036 N N . ASN A 1 134 ? -3.979 6.024 -6.946 1.00 88.94 134 ASN A N 1
ATOM 1037 C CA . ASN A 1 134 ? -3.900 7.464 -7.227 1.00 88.94 134 ASN A CA 1
ATOM 1038 C C . ASN A 1 134 ? -3.826 8.334 -5.955 1.00 88.94 134 ASN A C 1
ATOM 1040 O O . ASN A 1 134 ? -4.660 9.208 -5.704 1.00 88.94 134 ASN A O 1
ATOM 1044 N N . ASN A 1 135 ? -2.820 8.083 -5.121 1.00 86.50 135 ASN A N 1
ATOM 1045 C CA . ASN A 1 135 ? -2.552 8.867 -3.914 1.00 86.50 135 ASN A CA 1
ATOM 1046 C C . ASN A 1 135 ? -1.242 9.648 -3.959 1.00 86.50 135 ASN A C 1
ATOM 1048 O O . ASN A 1 135 ? -0.865 10.253 -2.956 1.00 86.50 135 ASN A O 1
ATOM 1052 N N . ARG A 1 136 ? -0.598 9.709 -5.134 1.00 85.31 136 ARG A N 1
ATOM 1053 C CA . ARG A 1 136 ? 0.721 10.331 -5.338 1.00 85.31 136 ARG A CA 1
ATOM 1054 C C . ARG A 1 136 ? 1.801 9.697 -4.458 1.00 85.31 136 ARG A C 1
ATOM 1056 O O . ARG A 1 136 ? 2.717 10.402 -4.042 1.00 85.31 136 ARG A O 1
ATOM 1063 N N . LEU A 1 137 ? 1.676 8.402 -4.174 1.00 85.56 137 LEU A N 1
ATOM 1064 C CA . LEU A 1 137 ? 2.715 7.681 -3.452 1.00 85.56 137 LEU A CA 1
ATOM 1065 C C . LEU A 1 137 ? 3.976 7.619 -4.312 1.00 85.56 137 LEU A C 1
ATOM 1067 O O . LEU A 1 137 ? 3.883 7.421 -5.528 1.00 85.56 137 LEU A O 1
ATOM 1071 N N . THR A 1 138 ? 5.115 7.835 -3.668 1.00 85.38 138 THR A N 1
ATOM 1072 C CA . THR A 1 138 ? 6.452 7.609 -4.217 1.00 85.38 138 THR A CA 1
ATOM 1073 C C . THR A 1 138 ? 7.008 6.291 -3.690 1.00 85.38 138 THR A C 1
ATOM 1075 O O . THR A 1 138 ? 6.408 5.656 -2.819 1.00 85.38 138 THR A O 1
ATOM 1078 N N . ASP A 1 139 ? 8.194 5.907 -4.150 1.00 81.25 139 ASP A N 1
ATOM 1079 C CA . ASP A 1 139 ? 8.904 4.727 -3.663 1.00 81.25 139 ASP A CA 1
ATOM 1080 C C . ASP A 1 139 ? 9.036 4.675 -2.138 1.00 81.25 139 ASP A C 1
ATOM 1082 O O . ASP A 1 139 ? 8.932 3.604 -1.544 1.00 81.25 139 ASP A O 1
ATOM 1086 N N . SER A 1 140 ? 9.193 5.830 -1.485 1.00 82.56 140 SER A N 1
ATOM 1087 C CA . SER A 1 140 ? 9.262 5.901 -0.024 1.00 82.56 140 SER A CA 1
ATOM 1088 C C . SER A 1 140 ? 7.934 5.497 0.629 1.00 82.56 140 SER A C 1
ATOM 1090 O O . SER A 1 140 ? 7.910 4.696 1.567 1.00 82.56 140 SER A O 1
ATOM 1092 N N . GLY A 1 141 ? 6.809 5.997 0.105 1.00 83.75 141 GLY A N 1
ATOM 1093 C CA . GLY A 1 141 ? 5.476 5.633 0.585 1.00 83.75 141 GLY A CA 1
ATOM 1094 C C . GLY A 1 141 ? 5.135 4.171 0.309 1.00 83.75 141 GLY A C 1
ATOM 1095 O O . GLY A 1 141 ? 4.534 3.507 1.153 1.00 83.75 141 GLY A O 1
ATOM 1096 N N . ILE A 1 142 ? 5.562 3.645 -0.839 1.00 85.62 142 ILE A N 1
ATOM 1097 C CA . ILE A 1 142 ? 5.357 2.241 -1.205 1.00 85.62 142 ILE A CA 1
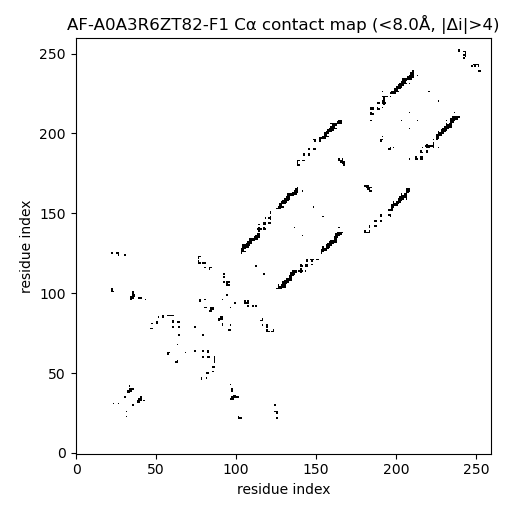ATOM 1098 C C . ILE A 1 142 ? 6.224 1.322 -0.340 1.00 85.62 142 ILE A C 1
ATOM 1100 O O . ILE A 1 142 ? 5.710 0.337 0.180 1.00 85.62 142 ILE A O 1
ATOM 1104 N N . GLY A 1 143 ? 7.485 1.669 -0.078 1.00 85.31 143 GLY A N 1
ATOM 1105 C CA . GLY A 1 143 ? 8.327 0.943 0.877 1.00 85.31 143 GLY A CA 1
ATOM 1106 C C . GLY A 1 143 ? 7.712 0.909 2.282 1.00 85.31 143 GLY A C 1
ATOM 1107 O O . GLY A 1 143 ? 7.665 -0.141 2.921 1.00 85.31 143 GLY A O 1
ATOM 1108 N N . ALA A 1 144 ? 7.126 2.023 2.738 1.00 83.62 144 ALA A N 1
ATOM 1109 C CA . ALA A 1 144 ? 6.368 2.044 3.989 1.00 83.62 144 ALA A CA 1
ATOM 1110 C C . ALA A 1 144 ? 5.148 1.102 3.952 1.00 83.62 144 ALA A C 1
ATOM 1112 O O . ALA A 1 144 ? 4.876 0.423 4.940 1.00 83.62 144 ALA A O 1
ATOM 1113 N N . LEU A 1 145 ? 4.441 1.008 2.820 1.00 85.75 145 LEU A N 1
ATOM 1114 C CA . LEU A 1 145 ? 3.352 0.041 2.638 1.00 85.75 145 LEU A CA 1
ATOM 1115 C C . LEU A 1 145 ? 3.841 -1.409 2.627 1.00 85.75 145 LEU A C 1
ATOM 1117 O O . LEU A 1 145 ? 3.151 -2.270 3.162 1.00 85.75 145 LEU A O 1
ATOM 1121 N N . VAL A 1 146 ? 5.024 -1.706 2.092 1.00 86.81 146 VAL A N 1
ATOM 1122 C CA . VAL A 1 146 ? 5.609 -3.054 2.190 1.00 86.81 146 VAL A CA 1
ATOM 1123 C C . VAL A 1 146 ? 5.830 -3.431 3.656 1.00 86.81 146 VAL A C 1
ATOM 112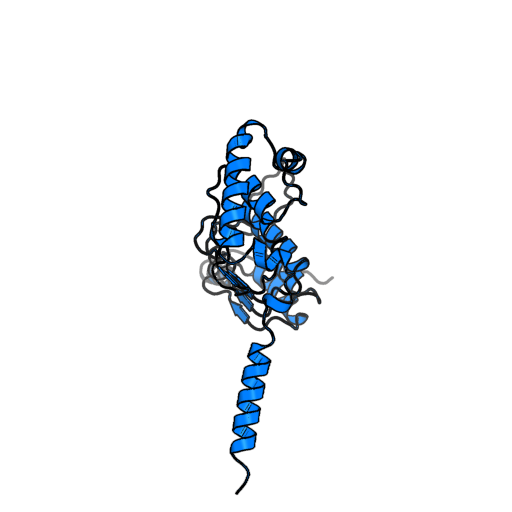5 O O . VAL A 1 146 ? 5.450 -4.523 4.076 1.00 86.81 146 VAL A O 1
ATOM 1128 N N . HIS A 1 147 ? 6.339 -2.505 4.475 1.00 82.94 147 HIS A N 1
ATOM 1129 C CA . HIS A 1 147 ? 6.446 -2.721 5.921 1.00 82.94 147 HIS A CA 1
ATOM 1130 C C . HIS A 1 147 ? 5.086 -2.947 6.597 1.00 82.94 147 HIS A C 1
ATOM 1132 O O . HIS A 1 147 ? 5.007 -3.733 7.540 1.00 82.94 147 HIS A O 1
ATOM 1138 N N . VAL A 1 148 ? 4.013 -2.306 6.121 1.00 81.44 148 VAL A N 1
ATOM 1139 C CA . VAL A 1 148 ? 2.642 -2.611 6.571 1.00 81.44 148 VAL A CA 1
ATOM 1140 C C . VAL A 1 148 ? 2.292 -4.059 6.226 1.00 81.44 148 VAL A C 1
ATOM 1142 O O . VAL A 1 148 ? 1.880 -4.804 7.107 1.00 81.44 148 VAL A O 1
ATOM 1145 N N . CYS A 1 149 ? 2.502 -4.477 4.977 1.00 85.25 149 CYS A N 1
ATOM 1146 C CA . CYS A 1 149 ? 2.148 -5.816 4.499 1.00 85.25 149 CYS A CA 1
ATOM 1147 C C . CYS A 1 149 ? 2.927 -6.931 5.218 1.00 85.25 149 CYS A C 1
ATOM 1149 O O . CYS A 1 149 ? 2.386 -8.005 5.461 1.00 85.25 149 CYS A O 1
ATOM 1151 N N . LEU A 1 150 ? 4.176 -6.675 5.617 1.00 84.25 150 LEU A N 1
ATOM 1152 C CA . LEU A 1 150 ? 4.978 -7.608 6.418 1.00 84.25 150 LEU A CA 1
ATOM 1153 C C . LEU A 1 150 ? 4.417 -7.838 7.828 1.00 84.25 150 LEU A C 1
ATOM 1155 O O . LEU A 1 150 ? 4.610 -8.910 8.392 1.00 84.25 150 LEU A O 1
ATOM 1159 N N . ASN A 1 151 ? 3.738 -6.838 8.396 1.00 82.06 151 ASN A N 1
ATOM 1160 C CA . ASN A 1 151 ? 3.133 -6.912 9.728 1.00 82.06 151 ASN A CA 1
ATOM 1161 C C . ASN A 1 151 ? 1.642 -7.286 9.691 1.00 82.06 151 ASN A C 1
ATOM 1163 O O . ASN A 1 151 ? 1.011 -7.377 10.743 1.00 82.06 151 ASN A O 1
ATOM 1167 N N . LYS A 1 152 ? 1.070 -7.467 8.495 1.00 84.06 152 LYS A N 1
ATOM 1168 C CA . LYS A 1 152 ? -0.338 -7.803 8.283 1.00 84.06 152 LYS A CA 1
ATOM 1169 C C . LYS A 1 152 ? -0.450 -9.079 7.461 1.00 84.06 152 LYS A C 1
ATOM 1171 O O . LYS A 1 152 ? -0.500 -9.046 6.236 1.00 84.06 152 LYS A O 1
ATOM 1176 N N . ASP A 1 153 ? -0.504 -10.198 8.166 1.00 84.94 153 ASP A N 1
ATOM 1177 C CA . ASP A 1 153 ? -0.729 -11.534 7.611 1.00 84.94 153 ASP A CA 1
ATOM 1178 C C . ASP A 1 153 ? -2.175 -11.753 7.130 1.00 84.94 153 ASP A C 1
ATOM 1180 O O . ASP A 1 153 ? -2.455 -12.714 6.418 1.00 84.94 153 ASP A O 1
ATOM 1184 N N . ASP A 1 154 ? -3.089 -10.841 7.472 1.00 87.50 154 ASP A N 1
ATOM 1185 C CA . ASP A 1 154 ? -4.485 -10.837 7.038 1.00 87.50 154 ASP A CA 1
ATOM 1186 C C . ASP A 1 154 ? -4.746 -10.014 5.761 1.00 87.50 154 ASP A C 1
ATOM 1188 O O . ASP A 1 154 ? -5.852 -10.072 5.218 1.00 87.50 154 ASP A O 1
ATOM 1192 N N . LEU A 1 155 ? -3.755 -9.267 5.254 1.00 90.88 155 LEU A N 1
ATOM 1193 C CA . LEU A 1 155 ? -3.901 -8.431 4.060 1.00 90.88 155 LEU A CA 1
ATOM 1194 C C . LEU A 1 155 ? -3.770 -9.270 2.779 1.00 90.88 155 LEU A C 1
ATOM 1196 O O . LEU A 1 155 ? -2.678 -9.673 2.387 1.00 90.88 155 LEU A O 1
ATOM 1200 N N . THR A 1 156 ? -4.891 -9.493 2.093 1.00 93.50 156 THR A N 1
ATOM 1201 C CA . THR A 1 156 ? -4.987 -10.359 0.909 1.00 93.50 156 THR A CA 1
ATOM 1202 C C . THR A 1 156 ? -5.129 -9.601 -0.408 1.00 93.50 156 THR A C 1
ATOM 1204 O O . THR A 1 156 ? -4.890 -10.192 -1.465 1.00 93.50 156 THR A O 1
ATOM 1207 N N . MET A 1 157 ? -5.492 -8.315 -0.382 1.00 94.19 157 MET A N 1
ATOM 1208 C CA . MET A 1 157 ? -5.608 -7.483 -1.583 1.00 94.19 157 MET A CA 1
ATOM 1209 C C . MET A 1 157 ? -4.972 -6.105 -1.387 1.00 94.19 157 MET A C 1
ATOM 1211 O O . MET A 1 157 ? -5.283 -5.399 -0.423 1.00 94.19 157 MET A O 1
ATOM 1215 N N . LEU A 1 158 ? -4.120 -5.711 -2.337 1.00 94.12 158 LEU A N 1
ATOM 1216 C CA . LEU A 1 158 ? -3.471 -4.403 -2.372 1.00 94.12 158 LEU A CA 1
ATOM 1217 C C . LEU A 1 158 ? -3.560 -3.779 -3.775 1.00 94.12 158 LEU A C 1
ATOM 1219 O O . LEU A 1 158 ? -3.058 -4.337 -4.752 1.00 94.12 158 LEU A O 1
ATOM 1223 N N . ASP A 1 159 ? -4.154 -2.586 -3.869 1.00 94.44 159 ASP A N 1
ATOM 1224 C CA . ASP A 1 159 ? -4.198 -1.786 -5.101 1.00 94.44 159 ASP A CA 1
ATOM 1225 C C . ASP A 1 159 ? -3.347 -0.514 -4.962 1.00 94.44 159 ASP A C 1
ATOM 1227 O O . ASP A 1 159 ? -3.698 0.423 -4.237 1.00 94.44 159 ASP A O 1
ATOM 1231 N N . LEU A 1 160 ? -2.225 -0.499 -5.687 1.00 92.31 160 LEU A N 1
ATOM 1232 C CA . LEU A 1 160 ? -1.248 0.588 -5.801 1.00 92.31 160 LEU A CA 1
ATOM 1233 C C . LEU A 1 160 ? -1.333 1.312 -7.154 1.00 92.31 160 LEU A C 1
ATOM 1235 O O . LEU A 1 160 ? -0.478 2.153 -7.443 1.00 92.31 160 LEU A O 1
ATOM 1239 N N . SER A 1 161 ? -2.336 1.012 -7.983 1.00 91.69 161 SER A N 1
ATOM 1240 C CA . SER A 1 161 ? -2.466 1.567 -9.336 1.00 91.69 161 SER A CA 1
ATOM 1241 C C . SER A 1 161 ? -2.418 3.103 -9.348 1.00 91.69 161 SER A C 1
ATOM 1243 O O . SER A 1 161 ? -2.819 3.759 -8.385 1.00 91.69 161 SER A O 1
ATOM 1245 N N . GLU A 1 162 ? -1.978 3.710 -10.449 1.00 88.19 162 GLU A N 1
ATOM 1246 C CA . GLU A 1 162 ? -1.880 5.173 -10.608 1.00 88.19 162 GLU A CA 1
ATOM 1247 C C . GLU A 1 162 ? -1.035 5.886 -9.522 1.00 88.19 162 GLU A C 1
ATOM 1249 O O . GLU A 1 162 ? -1.197 7.086 -9.282 1.00 88.19 162 GLU A O 1
ATOM 1254 N N . ASN A 1 163 ? -0.141 5.174 -8.834 1.00 86.88 163 ASN A N 1
ATOM 1255 C CA . ASN A 1 163 ? 0.913 5.772 -8.010 1.00 86.88 163 ASN A CA 1
ATOM 1256 C C . ASN A 1 163 ? 2.249 5.714 -8.745 1.00 86.88 163 ASN A C 1
ATOM 1258 O O . ASN A 1 163 ? 2.394 4.967 -9.703 1.00 86.88 163 ASN A O 1
ATOM 1262 N N . LYS A 1 164 ? 3.233 6.498 -8.306 1.00 72.44 164 LYS A N 1
ATOM 1263 C CA . LYS A 1 164 ? 4.554 6.488 -8.930 1.00 72.44 164 LYS A CA 1
ATOM 1264 C C . LYS A 1 164 ? 5.418 5.440 -8.243 1.00 72.44 164 LYS A C 1
ATOM 1266 O O . LYS A 1 164 ? 6.053 5.757 -7.241 1.00 72.44 164 LYS A O 1
ATOM 1271 N N . VAL A 1 165 ? 5.430 4.225 -8.786 1.00 63.03 165 VAL A N 1
ATOM 1272 C CA . VAL A 1 165 ? 6.509 3.265 -8.528 1.00 63.03 165 VAL A CA 1
ATOM 1273 C C . VAL A 1 165 ? 7.614 3.685 -9.492 1.00 63.03 165 VAL A C 1
ATOM 1275 O O . VAL A 1 165 ? 7.584 3.342 -10.665 1.00 63.03 165 VAL A O 1
ATOM 1278 N N . ARG A 1 166 ? 8.483 4.604 -9.076 1.00 56.06 166 ARG A N 1
ATOM 1279 C CA . ARG A 1 166 ? 9.473 5.195 -9.974 1.00 56.06 166 ARG A CA 1
ATOM 1280 C C . ARG A 1 166 ? 10.854 4.706 -9.577 1.00 56.06 166 ARG A C 1
ATOM 1282 O O . ARG A 1 166 ? 11.465 5.326 -8.713 1.00 56.06 166 ARG A O 1
ATOM 1289 N N . THR A 1 167 ? 11.418 3.783 -10.356 1.00 45.62 167 THR A N 1
ATOM 1290 C CA . THR A 1 167 ? 12.861 3.527 -10.362 1.00 45.62 167 THR A CA 1
ATOM 1291 C C . THR A 1 167 ? 13.654 4.835 -10.375 1.00 45.62 167 THR A C 1
ATOM 1293 O O . THR A 1 167 ? 13.448 5.747 -11.193 1.00 45.62 167 THR A O 1
ATOM 1296 N N . THR A 1 168 ? 14.628 4.932 -9.473 1.00 46.00 168 THR A N 1
ATOM 1297 C CA . THR A 1 168 ? 15.723 5.902 -9.555 1.00 46.00 168 THR A CA 1
ATOM 1298 C C . THR A 1 168 ? 16.625 5.597 -10.754 1.00 46.00 168 THR A C 1
ATOM 1300 O O . THR A 1 168 ? 17.803 5.293 -10.623 1.00 46.00 168 THR A O 1
ATOM 1303 N N . GLY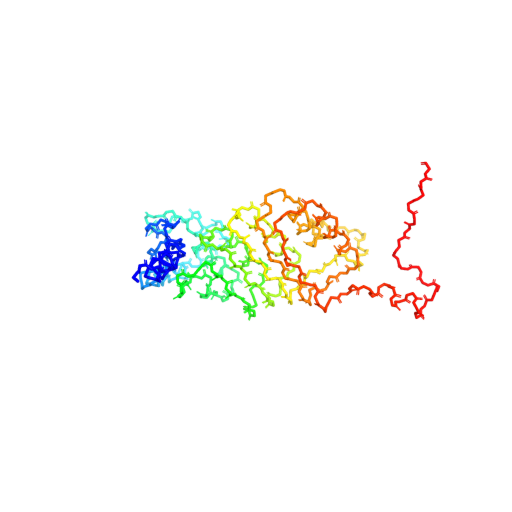 A 1 169 ? 16.079 5.712 -11.961 1.00 45.34 169 GLY A N 1
ATOM 1304 C CA . GLY A 1 169 ? 16.790 5.614 -13.224 1.00 45.34 169 GLY A CA 1
ATOM 1305 C C . GLY A 1 169 ? 17.159 7.009 -13.712 1.00 45.34 169 GLY A C 1
ATOM 1306 O O . GLY A 1 169 ? 16.291 7.800 -14.080 1.00 45.34 169 GLY A O 1
ATOM 1307 N N . TYR A 1 170 ? 18.463 7.301 -13.719 1.00 36.94 170 TYR A N 1
ATOM 1308 C CA . TYR A 1 170 ? 19.114 8.497 -14.276 1.00 36.94 170 TYR A CA 1
ATOM 1309 C C . TYR A 1 170 ? 18.993 9.827 -13.504 1.00 36.94 170 TYR A C 1
ATOM 1311 O O . TYR A 1 170 ? 18.603 10.866 -14.038 1.00 36.94 170 TYR A O 1
ATOM 1319 N N . ARG A 1 171 ? 19.542 9.870 -12.285 1.00 35.66 171 ARG A N 1
ATOM 1320 C CA . ARG A 1 171 ? 20.423 10.997 -11.924 1.00 35.66 171 ARG A CA 1
ATOM 1321 C C . ARG A 1 171 ? 21.753 10.466 -11.405 1.00 35.66 171 ARG A C 1
ATOM 1323 O O . ARG A 1 171 ? 21.895 10.172 -10.227 1.00 35.66 171 ARG A O 1
ATOM 1330 N N . MET A 1 172 ? 22.741 10.417 -12.300 1.00 37.72 172 MET A N 1
ATOM 1331 C CA . MET A 1 172 ? 24.158 10.520 -11.943 1.00 37.72 172 MET A CA 1
ATOM 1332 C C . MET A 1 172 ? 24.369 11.844 -11.195 1.00 37.72 172 MET A C 1
ATOM 1334 O O . MET A 1 172 ? 24.708 12.861 -11.793 1.00 37.72 172 MET A O 1
ATOM 1338 N N . SER A 1 173 ? 24.114 11.855 -9.891 1.00 37.16 173 SER A N 1
ATOM 1339 C CA . SER A 1 173 ? 24.613 12.879 -8.980 1.00 37.16 173 SER A CA 1
ATOM 1340 C C . SER A 1 173 ? 25.707 12.234 -8.148 1.00 37.16 173 SER A C 1
ATOM 1342 O O . SER A 1 173 ? 25.518 11.894 -6.984 1.00 37.16 173 SER A O 1
ATOM 1344 N N . PHE A 1 174 ? 26.867 12.045 -8.781 1.00 42.22 174 PHE A N 1
ATOM 1345 C CA . PHE A 1 174 ? 28.119 11.963 -8.043 1.00 42.22 174 PHE A CA 1
ATOM 1346 C C . PHE A 1 174 ? 28.173 13.202 -7.143 1.00 42.22 174 PHE A C 1
ATOM 1348 O O . PHE A 1 174 ? 28.078 14.313 -7.656 1.00 42.22 174 PHE A O 1
ATOM 1355 N N . LEU A 1 175 ? 28.340 12.981 -5.840 1.00 39.88 175 LEU A N 1
ATOM 1356 C CA . LEU A 1 175 ? 28.462 13.963 -4.755 1.00 39.88 175 LEU A CA 1
ATOM 1357 C C . LEU A 1 175 ? 27.162 14.250 -3.991 1.00 39.88 175 LEU A C 1
ATOM 1359 O O . LEU A 1 175 ? 26.302 15.020 -4.403 1.00 39.88 175 LEU A O 1
ATOM 1363 N N . TYR A 1 176 ? 27.134 13.649 -2.798 1.00 34.28 176 TYR A N 1
ATOM 1364 C CA . TYR A 1 176 ? 26.316 13.992 -1.640 1.00 34.28 176 TYR A CA 1
ATOM 1365 C C . TYR A 1 176 ? 24.811 13.968 -1.863 1.00 34.28 176 TYR A C 1
ATOM 1367 O O . TYR A 1 176 ? 24.200 15.014 -2.014 1.00 34.28 176 TYR A O 1
ATOM 1375 N N . ARG A 1 177 ? 24.212 12.783 -1.729 1.00 31.42 177 ARG A N 1
ATOM 1376 C CA . ARG A 1 177 ? 23.062 12.537 -0.846 1.00 31.42 177 ARG A CA 1
ATOM 1377 C C . ARG A 1 177 ? 23.015 11.035 -0.568 1.00 31.42 177 ARG A C 1
ATOM 1379 O O . ARG A 1 177 ? 23.057 10.238 -1.494 1.00 31.42 177 ARG A O 1
ATOM 1386 N N . VAL A 1 178 ? 23.001 10.660 0.708 1.00 32.28 178 VAL A N 1
ATOM 1387 C CA . VAL A 1 178 ? 22.734 9.284 1.139 1.00 32.28 178 VAL A CA 1
ATOM 1388 C C . VAL A 1 178 ? 21.336 8.938 0.632 1.00 32.28 178 VAL A C 1
ATOM 1390 O O . VAL A 1 178 ? 20.355 9.512 1.096 1.00 32.28 178 VAL A O 1
ATOM 1393 N N . GLN A 1 179 ? 21.276 8.094 -0.390 1.00 36.81 179 GLN A N 1
ATOM 1394 C CA . GLN A 1 179 ? 20.053 7.656 -1.039 1.00 36.81 179 GLN A CA 1
ATOM 1395 C C . GLN A 1 179 ? 19.755 6.265 -0.471 1.00 36.81 179 GLN A C 1
ATOM 1397 O O . GLN A 1 179 ? 20.387 5.289 -0.858 1.00 36.81 179 GLN A O 1
ATOM 1402 N N . VAL A 1 180 ? 18.874 6.206 0.530 1.00 36.47 180 VAL A N 1
ATOM 1403 C CA . VAL A 1 180 ? 18.297 4.946 1.055 1.00 36.47 180 VAL A CA 1
ATOM 1404 C C . VAL A 1 180 ? 17.063 4.547 0.223 1.00 36.47 180 VAL A C 1
ATOM 1406 O O . VAL A 1 180 ? 16.355 3.600 0.538 1.00 36.47 180 VAL A O 1
ATOM 1409 N N . ASP A 1 181 ? 16.821 5.257 -0.875 1.00 44.97 181 ASP A N 1
ATOM 1410 C CA . ASP A 1 181 ? 15.654 5.113 -1.732 1.00 44.97 181 ASP A CA 1
ATOM 1411 C C . ASP A 1 181 ? 16.126 4.472 -3.037 1.00 44.97 181 ASP A C 1
ATOM 1413 O O . ASP A 1 181 ? 17.102 4.964 -3.615 1.00 44.97 181 ASP A O 1
ATOM 1417 N N . GLY A 1 182 ? 15.447 3.446 -3.555 1.00 51.12 182 GLY A N 1
ATOM 1418 C CA . GLY A 1 182 ? 15.679 3.187 -4.973 1.00 51.12 182 GLY A CA 1
ATOM 1419 C C . GLY A 1 182 ? 15.118 1.967 -5.662 1.00 51.12 182 GLY A C 1
ATOM 1420 O O . GLY A 1 182 ? 15.471 1.826 -6.828 1.00 51.12 182 GLY A O 1
ATOM 1421 N N . ASP A 1 183 ? 14.288 1.129 -5.036 1.00 71.88 183 ASP A N 1
ATOM 1422 C CA . ASP A 1 183 ? 13.443 0.239 -5.837 1.00 71.88 183 ASP A CA 1
ATOM 1423 C C . ASP A 1 183 ? 12.219 -0.270 -5.052 1.00 71.88 183 ASP A C 1
ATOM 1425 O O . ASP A 1 183 ? 12.227 -1.337 -4.430 1.00 71.88 183 ASP A O 1
ATOM 1429 N N . ALA A 1 184 ? 11.147 0.526 -5.031 1.00 79.44 184 ALA A N 1
ATOM 1430 C CA . ALA A 1 184 ? 9.888 0.091 -4.426 1.00 79.44 184 ALA A CA 1
ATOM 1431 C C . ALA A 1 184 ? 9.299 -1.153 -5.108 1.00 79.44 184 ALA A C 1
ATOM 1433 O O . ALA A 1 184 ? 8.628 -1.947 -4.441 1.00 79.44 184 ALA A O 1
ATOM 1434 N N . ALA A 1 185 ? 9.574 -1.351 -6.401 1.00 83.25 185 ALA A N 1
ATOM 1435 C CA . ALA A 1 185 ? 9.199 -2.567 -7.102 1.00 83.25 185 ALA A CA 1
ATOM 1436 C C . ALA A 1 185 ? 10.003 -3.768 -6.587 1.00 83.25 185 ALA A C 1
ATOM 1438 O O . ALA A 1 185 ? 9.402 -4.806 -6.315 1.00 83.25 185 ALA A O 1
ATOM 1439 N N . ALA A 1 186 ? 11.312 -3.630 -6.347 1.00 85.62 186 ALA A N 1
ATOM 1440 C CA . ALA A 1 186 ? 12.107 -4.704 -5.746 1.00 85.62 186 ALA A CA 1
ATOM 1441 C C . ALA A 1 186 ? 11.644 -5.058 -4.326 1.00 85.62 186 ALA A C 1
ATOM 1443 O O . ALA A 1 186 ? 11.512 -6.238 -4.015 1.00 85.62 186 ALA A O 1
ATOM 1444 N N . ALA A 1 187 ? 11.341 -4.068 -3.478 1.00 87.88 187 ALA A N 1
ATOM 1445 C CA . ALA A 1 187 ? 10.835 -4.325 -2.125 1.00 87.88 187 ALA A CA 1
ATOM 1446 C C . ALA A 1 187 ? 9.482 -5.061 -2.147 1.00 87.88 187 ALA A C 1
ATOM 1448 O O . ALA A 1 187 ? 9.250 -5.989 -1.370 1.00 87.88 187 ALA A O 1
ATOM 1449 N N . LEU A 1 188 ? 8.589 -4.677 -3.065 1.00 89.38 188 LEU A N 1
ATOM 1450 C CA . LEU A 1 188 ? 7.336 -5.395 -3.293 1.00 89.38 188 LEU A CA 1
ATOM 1451 C C . LEU A 1 188 ? 7.581 -6.810 -3.821 1.00 89.38 188 LEU A C 1
ATOM 1453 O O . LEU A 1 188 ? 6.935 -7.743 -3.351 1.00 89.38 188 LEU A O 1
ATOM 1457 N N . ALA A 1 189 ? 8.504 -6.989 -4.764 1.00 90.19 189 ALA A N 1
ATOM 1458 C CA . ALA A 1 189 ? 8.856 -8.298 -5.299 1.00 90.19 189 ALA A CA 1
ATOM 1459 C C . ALA A 1 189 ? 9.455 -9.212 -4.219 1.00 90.19 189 ALA A C 1
ATOM 1461 O O . ALA A 1 189 ? 9.076 -10.377 -4.134 1.00 90.19 189 ALA A O 1
ATOM 1462 N N . GLU A 1 190 ? 10.318 -8.689 -3.346 1.00 90.75 190 GLU A N 1
ATOM 1463 C CA . GLU A 1 190 ? 10.866 -9.420 -2.200 1.00 90.75 190 GLU A CA 1
ATOM 1464 C C . GLU A 1 190 ? 9.756 -9.853 -1.235 1.00 90.75 190 GLU A C 1
ATOM 1466 O O . GLU A 1 190 ? 9.704 -11.017 -0.832 1.00 90.75 190 GLU A O 1
ATOM 1471 N N . TYR A 1 191 ? 8.812 -8.959 -0.924 1.00 90.88 191 TYR A N 1
ATOM 1472 C CA . TYR A 1 191 ? 7.646 -9.318 -0.119 1.00 90.88 191 TYR A CA 1
ATOM 1473 C C . TYR A 1 191 ? 6.779 -10.385 -0.794 1.00 90.88 191 TYR A C 1
ATOM 1475 O O . TYR A 1 191 ? 6.342 -11.318 -0.127 1.00 90.88 191 TYR A O 1
ATOM 1483 N N . VAL A 1 192 ? 6.558 -10.297 -2.109 1.00 93.19 192 VAL A N 1
ATOM 1484 C CA . VAL A 1 192 ? 5.833 -11.329 -2.866 1.00 93.19 192 VAL A CA 1
ATOM 1485 C C . VAL A 1 192 ? 6.592 -12.659 -2.843 1.00 93.19 192 VAL A C 1
ATOM 1487 O O . VAL A 1 192 ? 5.968 -13.708 -2.722 1.00 93.19 192 VAL A O 1
ATOM 1490 N N . ALA A 1 193 ? 7.922 -12.656 -2.904 1.00 92.31 193 ALA A N 1
ATOM 1491 C CA . ALA A 1 193 ? 8.727 -13.874 -2.831 1.00 92.31 193 ALA A CA 1
ATOM 1492 C C . ALA A 1 193 ? 8.715 -14.516 -1.432 1.00 92.31 193 ALA A C 1
ATOM 1494 O O . ALA A 1 193 ? 8.968 -15.719 -1.305 1.00 92.31 193 ALA A O 1
ATOM 1495 N N . ALA A 1 194 ? 8.440 -13.728 -0.387 1.00 90.81 194 ALA A N 1
ATOM 1496 C CA . ALA A 1 194 ? 8.472 -14.181 0.993 1.00 90.81 194 ALA A CA 1
ATOM 1497 C C . ALA A 1 194 ? 7.395 -15.252 1.271 1.00 90.81 194 ALA A C 1
ATOM 1499 O O . ALA A 1 194 ? 6.241 -15.100 0.862 1.00 90.81 194 ALA A O 1
ATOM 1500 N N . PRO A 1 195 ? 7.708 -16.305 2.055 1.00 88.88 195 PRO A N 1
ATOM 1501 C CA . PRO A 1 195 ? 6.726 -17.324 2.442 1.00 88.88 195 PRO A CA 1
ATOM 1502 C C . PRO A 1 195 ? 5.538 -16.774 3.242 1.00 88.88 195 PRO A C 1
ATOM 1504 O O . PRO A 1 195 ? 4.489 -17.407 3.300 1.00 88.88 195 PRO A O 1
ATOM 1507 N N . SER A 1 196 ? 5.715 -15.614 3.877 1.00 88.12 196 SER A N 1
ATOM 1508 C CA . SER A 1 196 ? 4.694 -14.905 4.649 1.00 88.12 196 SER A CA 1
ATOM 1509 C C . SER A 1 196 ? 3.760 -14.044 3.793 1.00 88.12 196 SER A C 1
ATOM 1511 O O . SER A 1 196 ? 2.877 -13.393 4.344 1.00 88.12 196 SER A O 1
ATOM 1513 N N . CYS A 1 197 ? 3.945 -13.997 2.470 1.00 91.75 197 CYS A N 1
ATOM 1514 C CA . CYS A 1 197 ? 3.096 -13.205 1.590 1.00 91.75 197 CYS A CA 1
ATOM 1515 C C . CYS A 1 197 ? 1.644 -13.703 1.632 1.00 91.75 197 CYS A C 1
ATOM 1517 O O . CYS A 1 197 ? 1.338 -14.783 1.122 1.00 91.75 197 CYS A O 1
ATOM 1519 N N . ALA A 1 198 ? 0.741 -12.894 2.186 1.00 92.81 198 ALA A N 1
ATOM 1520 C CA . ALA A 1 198 ? -0.690 -13.194 2.257 1.00 92.81 198 ALA A CA 1
ATOM 1521 C C . ALA A 1 198 ? -1.482 -12.688 1.038 1.00 92.81 198 ALA A C 1
ATOM 1523 O O . ALA A 1 198 ? -2.652 -13.039 0.867 1.00 92.81 198 ALA A O 1
ATOM 1524 N N . LEU A 1 199 ? -0.856 -11.881 0.171 1.00 95.31 199 LEU A N 1
ATOM 1525 C CA . LEU A 1 199 ? -1.530 -11.290 -0.980 1.00 95.31 199 LEU A CA 1
ATOM 1526 C C . LEU A 1 199 ? -2.000 -12.364 -1.960 1.00 95.31 199 LEU A C 1
ATOM 1528 O O . LEU A 1 199 ? -1.228 -13.177 -2.459 1.00 95.31 199 LEU A O 1
ATOM 1532 N N . THR A 1 200 ? -3.284 -12.298 -2.285 1.00 96.56 200 THR A N 1
ATOM 1533 C CA . THR A 1 200 ? -3.929 -13.040 -3.372 1.00 96.56 200 THR A CA 1
ATOM 1534 C C . THR A 1 200 ? -4.088 -12.170 -4.617 1.00 96.56 200 THR A C 1
ATOM 1536 O O . THR A 1 200 ? -4.071 -12.681 -5.737 1.00 96.56 200 THR A O 1
ATOM 1539 N N . GLU A 1 201 ? -4.170 -10.850 -4.433 1.00 97.00 201 GLU A N 1
ATOM 1540 C CA . GLU A 1 201 ? -4.328 -9.875 -5.504 1.00 97.00 201 GLU A CA 1
ATOM 1541 C C . GLU A 1 201 ? -3.441 -8.642 -5.282 1.00 97.00 201 GLU A C 1
ATOM 1543 O O . GLU A 1 201 ? -3.529 -7.970 -4.252 1.00 97.00 201 GLU A O 1
ATOM 1548 N N . LEU A 1 202 ? -2.610 -8.331 -6.281 1.00 95.44 202 LEU A N 1
ATOM 1549 C CA . LEU A 1 202 ? -1.773 -7.133 -6.332 1.00 95.44 202 LEU A CA 1
ATOM 1550 C C . LEU A 1 202 ? -2.034 -6.383 -7.641 1.00 95.44 202 LEU A C 1
ATOM 1552 O O . LEU A 1 202 ? -1.841 -6.925 -8.731 1.00 95.44 202 LEU A O 1
ATOM 1556 N N . ARG A 1 203 ? -2.449 -5.118 -7.543 1.00 95.50 203 ARG A N 1
ATOM 1557 C CA . ARG A 1 203 ? -2.691 -4.256 -8.710 1.00 95.50 203 ARG A CA 1
ATOM 1558 C C . ARG A 1 203 ? -1.731 -3.076 -8.727 1.00 95.50 203 ARG A C 1
ATOM 1560 O O . ARG A 1 203 ? -1.659 -2.315 -7.767 1.00 95.50 203 ARG A O 1
ATOM 1567 N N . MET A 1 204 ? -1.026 -2.904 -9.840 1.00 92.19 204 MET A N 1
ATOM 1568 C CA . MET A 1 204 ? -0.080 -1.810 -10.089 1.00 92.19 204 MET A CA 1
ATOM 1569 C C . MET A 1 204 ? -0.266 -1.282 -11.516 1.00 92.19 204 MET A C 1
ATOM 1571 O O . MET A 1 204 ? 0.684 -1.141 -12.283 1.00 92.19 204 MET A O 1
ATOM 1575 N N . ASN A 1 205 ? -1.517 -1.054 -11.923 1.00 90.50 205 ASN A N 1
ATOM 1576 C CA . ASN A 1 205 ? -1.807 -0.532 -13.255 1.00 90.50 205 ASN A CA 1
ATOM 1577 C C . ASN A 1 205 ? -1.389 0.939 -13.354 1.00 90.50 205 ASN A C 1
ATOM 1579 O O . ASN A 1 205 ? -1.730 1.725 -12.470 1.00 90.50 205 ASN A O 1
ATOM 1583 N N . MET A 1 206 ? -0.777 1.339 -14.472 1.00 87.69 206 MET A N 1
ATOM 1584 C CA . MET A 1 206 ? -0.337 2.724 -14.699 1.00 87.69 206 MET A CA 1
ATOM 1585 C C . MET A 1 206 ? 0.524 3.248 -13.540 1.00 87.69 206 MET A C 1
ATOM 1587 O O . MET A 1 206 ? 0.262 4.319 -12.993 1.00 87.69 206 MET A O 1
ATOM 1591 N N . SER A 1 207 ? 1.517 2.454 -13.146 1.00 85.56 207 SER A N 1
ATOM 1592 C CA . SER A 1 207 ? 2.382 2.723 -12.000 1.00 85.56 207 SER A CA 1
ATOM 1593 C C . SER A 1 207 ? 3.846 2.958 -12.381 1.00 85.56 207 SER A C 1
ATOM 1595 O O . SER A 1 207 ? 4.691 2.936 -11.502 1.00 85.56 207 SER A O 1
ATOM 1597 N N . ASP A 1 208 ? 4.129 3.217 -13.662 1.00 81.25 208 ASP A N 1
ATOM 1598 C CA . ASP A 1 208 ? 5.472 3.417 -14.235 1.00 81.25 208 ASP A CA 1
ATOM 1599 C C . ASP A 1 208 ? 6.394 2.177 -14.194 1.00 81.25 208 ASP A C 1
ATOM 1601 O O . ASP A 1 208 ? 7.595 2.320 -14.391 1.00 81.25 208 ASP A O 1
ATOM 1605 N N . VAL A 1 209 ? 5.836 0.965 -14.049 1.00 83.19 209 VAL A N 1
ATOM 1606 C CA . VAL A 1 209 ? 6.632 -0.274 -13.946 1.00 83.19 209 VAL A CA 1
ATOM 1607 C C . VAL A 1 209 ? 7.344 -0.614 -15.268 1.00 83.19 209 VAL A C 1
ATOM 1609 O O . VAL A 1 209 ? 6.686 -0.667 -16.311 1.00 83.19 209 VAL A O 1
ATOM 1612 N N . ASP A 1 210 ? 8.649 -0.887 -15.258 1.00 83.50 210 ASP A N 1
ATOM 1613 C CA . ASP A 1 210 ? 9.444 -1.209 -16.457 1.00 83.50 210 ASP A CA 1
ATOM 1614 C C . ASP A 1 210 ? 9.907 -2.682 -16.570 1.00 83.50 210 ASP A C 1
ATOM 1616 O O . ASP A 1 210 ? 9.556 -3.541 -15.759 1.00 83.50 210 ASP A O 1
ATOM 1620 N N . ASP A 1 211 ? 10.662 -2.997 -17.633 1.00 80.44 211 ASP A N 1
ATOM 1621 C CA . ASP A 1 211 ? 11.167 -4.350 -17.919 1.00 80.44 211 ASP A CA 1
ATOM 1622 C C . ASP A 1 211 ? 12.103 -4.900 -16.825 1.00 80.44 211 ASP A C 1
ATOM 1624 O O . ASP A 1 211 ? 12.102 -6.103 -16.553 1.00 80.44 211 ASP A O 1
ATOM 1628 N N . GLY A 1 212 ? 12.900 -4.033 -16.192 1.00 79.88 212 GLY A N 1
ATOM 1629 C CA . GLY A 1 212 ? 13.816 -4.419 -15.121 1.00 79.88 212 GLY A CA 1
ATOM 1630 C C . GLY A 1 212 ? 13.067 -4.729 -13.829 1.00 79.88 212 GLY A C 1
ATOM 1631 O O . GLY A 1 212 ? 13.341 -5.734 -13.176 1.00 79.88 212 GLY A O 1
ATOM 1632 N N . GLU A 1 213 ? 12.070 -3.915 -13.502 1.00 81.88 213 GLU A N 1
ATOM 1633 C CA . GLU A 1 213 ? 11.243 -4.082 -12.306 1.00 81.88 213 GLU A CA 1
ATOM 1634 C C . GLU A 1 213 ? 10.347 -5.330 -12.401 1.00 81.88 213 GLU A C 1
ATOM 1636 O O . GLU A 1 213 ? 10.217 -6.095 -11.439 1.00 81.88 213 GLU A O 1
ATOM 1641 N N . VAL A 1 214 ? 9.778 -5.611 -13.582 1.00 86.06 214 VAL A N 1
ATOM 1642 C CA . VAL A 1 214 ? 8.980 -6.832 -13.807 1.00 86.06 214 VAL A CA 1
ATOM 1643 C C . VAL A 1 214 ? 9.802 -8.106 -13.655 1.00 86.06 214 VAL A C 1
ATOM 1645 O O . VAL A 1 214 ? 9.252 -9.122 -13.224 1.00 86.06 214 VAL A O 1
ATOM 1648 N N . LEU A 1 215 ? 11.107 -8.082 -13.944 1.00 85.44 215 LEU A N 1
ATOM 1649 C CA . LEU A 1 215 ? 11.968 -9.250 -13.751 1.00 85.44 215 LEU A CA 1
ATOM 1650 C C . LEU A 1 215 ? 11.970 -9.718 -12.287 1.00 85.44 215 LEU A C 1
ATOM 1652 O O . LEU A 1 215 ? 11.898 -10.924 -12.034 1.00 85.44 215 LEU A O 1
ATOM 1656 N N . GLY A 1 216 ? 11.992 -8.783 -11.332 1.00 86.50 216 GLY A N 1
ATOM 1657 C CA . GLY A 1 216 ? 11.915 -9.094 -9.903 1.00 86.50 216 GLY A CA 1
ATOM 1658 C C . GLY A 1 216 ? 10.605 -9.796 -9.543 1.00 86.50 216 GLY A C 1
ATOM 1659 O O . GLY A 1 216 ? 10.613 -10.848 -8.902 1.00 86.50 216 GLY A O 1
ATOM 1660 N N . PHE A 1 217 ? 9.473 -9.280 -10.032 1.00 88.69 217 PHE A N 1
ATOM 1661 C CA . PHE A 1 217 ? 8.175 -9.931 -9.841 1.00 88.69 217 PHE A CA 1
ATOM 1662 C C . PHE A 1 217 ? 8.114 -11.307 -10.507 1.00 88.69 217 PHE A C 1
ATOM 1664 O O . PHE A 1 217 ? 7.610 -12.251 -9.905 1.00 88.69 217 PHE A O 1
ATOM 1671 N N . ALA A 1 218 ? 8.665 -11.464 -11.714 1.00 90.38 218 ALA A N 1
ATOM 1672 C CA . ALA A 1 218 ? 8.717 -12.756 -12.388 1.00 90.38 218 ALA A CA 1
ATOM 1673 C C . ALA A 1 218 ? 9.475 -13.791 -11.546 1.00 90.38 218 ALA A C 1
ATOM 1675 O O . ALA A 1 218 ? 8.987 -14.904 -11.372 1.00 90.38 218 ALA A O 1
ATOM 1676 N N . GLN A 1 219 ? 10.625 -13.429 -10.970 1.00 89.88 219 GLN A N 1
ATOM 1677 C CA . GLN A 1 219 ? 11.382 -14.300 -10.064 1.00 89.88 219 GLN A CA 1
ATOM 1678 C C . GLN A 1 219 ? 10.593 -14.629 -8.791 1.00 89.88 219 GLN A C 1
ATOM 1680 O O . GLN A 1 219 ? 10.488 -15.800 -8.431 1.00 89.88 219 GLN A O 1
ATOM 1685 N N . ALA A 1 220 ? 9.974 -13.629 -8.160 1.00 91.75 220 ALA A N 1
ATOM 1686 C CA . ALA A 1 220 ? 9.157 -13.811 -6.961 1.00 91.75 220 ALA A CA 1
ATOM 1687 C C . ALA A 1 220 ? 7.981 -14.779 -7.181 1.00 91.75 220 ALA A C 1
ATOM 1689 O O . ALA A 1 220 ? 7.679 -15.613 -6.327 1.00 91.75 220 ALA A O 1
ATOM 1690 N N . LEU A 1 221 ? 7.346 -14.726 -8.354 1.00 94.19 221 LEU A N 1
ATOM 1691 C CA . LEU A 1 221 ? 6.229 -15.603 -8.713 1.00 94.19 221 LEU A CA 1
ATOM 1692 C C . LEU A 1 221 ? 6.624 -17.074 -8.904 1.00 94.19 221 LEU A C 1
ATOM 1694 O O . LEU A 1 221 ? 5.746 -17.931 -8.874 1.00 94.19 221 LEU A O 1
ATOM 1698 N N . HIS A 1 222 ? 7.912 -17.397 -9.071 1.00 92.25 222 HIS A N 1
ATOM 1699 C CA . HIS A 1 222 ? 8.351 -18.797 -9.124 1.00 92.25 222 HIS A CA 1
ATOM 1700 C C . HIS A 1 222 ? 8.247 -19.490 -7.759 1.00 92.25 222 HIS A C 1
ATOM 1702 O O . HIS A 1 222 ? 8.083 -20.709 -7.706 1.00 92.25 222 HIS A O 1
ATOM 1708 N N . THR A 1 223 ? 8.374 -18.735 -6.664 1.00 91.69 223 THR A N 1
ATOM 1709 C CA . THR A 1 223 ? 8.338 -19.262 -5.291 1.00 91.69 223 THR A CA 1
ATOM 1710 C C . THR A 1 223 ? 7.043 -18.924 -4.563 1.00 91.69 223 THR A C 1
ATOM 1712 O O . THR A 1 223 ? 6.658 -19.644 -3.641 1.00 91.69 223 THR A O 1
ATOM 1715 N N . ASN A 1 224 ? 6.363 -17.848 -4.960 1.00 94.38 224 ASN A N 1
ATOM 1716 C CA . ASN A 1 224 ? 5.104 -17.444 -4.355 1.00 94.38 224 ASN A CA 1
ATOM 1717 C C . ASN A 1 224 ? 3.990 -18.473 -4.628 1.00 94.38 224 ASN A C 1
ATOM 1719 O O . ASN A 1 224 ? 3.826 -18.971 -5.740 1.00 94.38 224 ASN A O 1
ATOM 1723 N N . THR A 1 225 ? 3.191 -18.770 -3.601 1.00 93.38 225 THR A N 1
ATOM 1724 C CA . THR A 1 225 ? 2.071 -19.726 -3.687 1.00 93.38 225 THR A CA 1
ATOM 1725 C C . THR A 1 225 ? 0.715 -19.113 -3.336 1.00 93.38 225 THR A C 1
ATOM 1727 O O . THR A 1 225 ? -0.314 -19.784 -3.475 1.00 93.38 225 THR A O 1
ATOM 1730 N N . SER A 1 226 ? 0.672 -17.845 -2.927 1.00 95.19 226 SER A N 1
ATOM 1731 C CA . SER A 1 226 ? -0.528 -17.137 -2.463 1.00 95.19 226 SER A CA 1
ATOM 1732 C C . SER A 1 226 ? -1.160 -16.253 -3.536 1.00 95.19 226 SER A C 1
ATOM 1734 O O . SER A 1 226 ? -2.383 -16.279 -3.695 1.00 95.19 226 SER A O 1
ATOM 1736 N N . LEU A 1 227 ? -0.351 -15.547 -4.328 1.00 96.00 227 LEU A N 1
ATOM 1737 C CA . LEU A 1 227 ? -0.810 -14.614 -5.348 1.00 96.00 227 LEU A CA 1
ATOM 1738 C C . LEU A 1 227 ? -1.539 -15.367 -6.469 1.00 96.00 227 LEU A C 1
ATOM 1740 O O . LEU A 1 227 ? -1.124 -16.435 -6.927 1.00 96.00 227 LEU A O 1
ATOM 1744 N N . ARG A 1 228 ? -2.682 -14.830 -6.884 1.00 96.75 228 ARG A N 1
ATOM 1745 C CA . ARG A 1 228 ? -3.536 -15.361 -7.958 1.00 96.75 228 ARG A CA 1
ATOM 1746 C C . ARG A 1 228 ? -3.718 -14.346 -9.074 1.00 96.75 228 ARG A C 1
ATOM 1748 O O . ARG A 1 228 ? -3.810 -14.737 -10.233 1.00 96.75 228 ARG A O 1
ATOM 1755 N N . THR A 1 229 ? -3.714 -13.065 -8.720 1.00 96.56 229 THR A N 1
ATOM 1756 C CA . THR A 1 229 ? -3.912 -11.961 -9.653 1.00 96.56 229 THR A CA 1
ATOM 1757 C C . THR A 1 229 ? -2.790 -10.939 -9.497 1.00 96.56 229 THR A C 1
ATOM 1759 O O . THR A 1 229 ? -2.589 -10.391 -8.413 1.00 96.56 229 THR A O 1
ATOM 1762 N N . LEU A 1 230 ? -2.083 -10.667 -10.595 1.00 95.12 230 LEU A N 1
ATOM 1763 C CA . LEU A 1 230 ? -1.128 -9.569 -10.721 1.00 95.12 230 LEU A CA 1
ATOM 1764 C C . LEU A 1 230 ? -1.533 -8.702 -11.916 1.00 95.12 230 LEU A C 1
ATOM 1766 O O . LEU A 1 230 ? -1.475 -9.156 -13.058 1.00 95.12 230 LEU A O 1
ATOM 1770 N N . GLU A 1 231 ? -1.942 -7.459 -11.663 1.00 94.56 231 GLU A N 1
ATOM 1771 C CA . GLU A 1 231 ? -2.316 -6.518 -12.724 1.00 94.56 231 GLU A CA 1
ATOM 1772 C C . GLU A 1 231 ? -1.228 -5.466 -12.959 1.00 94.56 231 GLU A C 1
ATOM 1774 O O . GLU A 1 231 ? -0.930 -4.656 -12.081 1.00 94.56 231 GLU A O 1
ATOM 1779 N N . LEU A 1 232 ? -0.676 -5.454 -14.175 1.00 90.88 232 LEU A N 1
ATOM 1780 C CA . LEU A 1 232 ? 0.389 -4.543 -14.617 1.00 90.88 232 LEU A CA 1
ATOM 1781 C C . LEU A 1 232 ? 0.006 -3.769 -15.889 1.00 90.88 232 LEU A C 1
ATOM 1783 O O . LEU A 1 232 ? 0.868 -3.370 -16.672 1.00 90.88 232 LEU A O 1
ATOM 1787 N N . SER A 1 233 ? -1.285 -3.560 -16.137 1.00 90.25 233 SER A N 1
ATOM 1788 C CA . SER A 1 233 ? -1.755 -2.909 -17.360 1.00 90.25 233 SER A CA 1
ATOM 1789 C C . SER A 1 233 ? -1.274 -1.461 -17.450 1.00 90.25 233 SER A C 1
ATOM 1791 O O . SER A 1 233 ? -1.267 -0.731 -16.459 1.00 90.25 233 SER A O 1
ATOM 1793 N N . ARG A 1 234 ? -0.976 -1.008 -18.676 1.00 86.81 234 ARG A N 1
ATOM 1794 C CA . ARG A 1 234 ? -0.582 0.384 -18.978 1.00 86.81 234 ARG A CA 1
ATOM 1795 C C . ARG A 1 234 ? 0.678 0.846 -18.230 1.00 86.81 234 ARG A C 1
ATOM 1797 O O . ARG A 1 234 ? 0.752 1.996 -17.809 1.00 86.81 234 ARG A O 1
ATOM 1804 N N . ASN A 1 235 ? 1.640 -0.056 -18.075 1.00 86.38 235 ASN A N 1
ATOM 1805 C CA . ASN A 1 235 ? 2.988 0.228 -17.587 1.00 86.38 235 ASN A CA 1
ATOM 1806 C C . ASN A 1 235 ? 3.985 0.380 -18.754 1.00 86.38 235 ASN A C 1
ATOM 1808 O O . ASN A 1 235 ? 3.574 0.459 -19.912 1.00 86.38 235 ASN A O 1
ATOM 1812 N N . LEU A 1 236 ? 5.282 0.458 -18.454 1.00 83.69 236 LEU A N 1
ATOM 1813 C CA . LEU A 1 236 ? 6.373 0.707 -19.404 1.00 83.69 236 LEU A CA 1
ATOM 1814 C C . LEU A 1 236 ? 7.052 -0.582 -19.911 1.00 83.69 236 LEU A C 1
ATOM 1816 O O . LEU A 1 236 ? 8.107 -0.517 -20.538 1.00 83.69 236 LEU A O 1
ATOM 1820 N N . ILE A 1 237 ? 6.435 -1.737 -19.662 1.00 82.00 237 ILE A N 1
ATOM 1821 C CA . ILE A 1 237 ? 6.916 -3.064 -20.064 1.00 82.00 237 ILE A CA 1
ATOM 1822 C C . ILE A 1 237 ? 6.973 -3.161 -21.596 1.00 82.00 237 ILE A C 1
ATOM 1824 O O . ILE A 1 237 ? 6.000 -2.853 -22.287 1.00 82.00 237 ILE A O 1
ATOM 1828 N N . GLY A 1 238 ? 8.107 -3.604 -22.130 1.00 78.69 238 GLY A N 1
ATOM 1829 C CA . GLY A 1 238 ? 8.390 -3.743 -23.554 1.00 78.69 238 GLY A CA 1
ATOM 1830 C C . GLY A 1 238 ? 8.813 -2.442 -24.243 1.00 78.69 238 GLY A C 1
ATOM 1831 O O . GLY A 1 238 ? 9.058 -2.448 -25.452 1.00 78.69 238 GLY A O 1
ATOM 1832 N N . ASN A 1 239 ? 8.928 -1.319 -23.521 1.00 74.88 239 ASN A N 1
ATOM 1833 C CA . ASN A 1 239 ? 9.404 -0.067 -24.115 1.00 74.88 239 ASN A CA 1
ATOM 1834 C C . ASN A 1 239 ? 10.871 -0.152 -24.561 1.00 74.88 239 ASN A C 1
ATOM 1836 O O . ASN A 1 239 ? 11.229 0.490 -25.553 1.00 74.88 239 ASN A O 1
ATOM 1840 N N . ALA A 1 240 ? 11.709 -0.936 -23.871 1.00 67.19 240 ALA A N 1
ATOM 1841 C CA . ALA A 1 240 ? 13.102 -1.140 -24.269 1.00 67.19 240 ALA A CA 1
ATOM 1842 C C . ALA A 1 240 ? 13.197 -1.852 -25.632 1.00 67.19 240 ALA A C 1
ATOM 1844 O O . ALA A 1 240 ? 13.926 -1.413 -26.523 1.00 67.19 240 ALA A O 1
ATOM 1845 N N . GLU A 1 241 ? 12.369 -2.876 -25.844 1.00 64.88 241 GLU A N 1
ATOM 1846 C CA . GLU A 1 241 ? 12.280 -3.611 -27.113 1.00 64.88 241 GLU A CA 1
ATOM 1847 C C . GLU A 1 241 ? 11.766 -2.726 -28.258 1.00 64.88 241 GLU A C 1
ATOM 1849 O O . GLU A 1 241 ? 12.296 -2.744 -29.371 1.00 64.88 241 GLU A O 1
ATOM 1854 N N . MET A 1 242 ? 10.775 -1.872 -27.985 1.00 57.97 242 MET A N 1
ATOM 1855 C CA . MET A 1 242 ? 10.266 -0.915 -28.970 1.00 57.97 242 MET A CA 1
ATOM 1856 C C . MET A 1 242 ? 11.322 0.130 -29.378 1.00 57.97 242 MET A C 1
ATOM 1858 O O . MET A 1 242 ? 11.337 0.559 -30.534 1.00 57.97 242 MET A O 1
ATOM 1862 N N . MET A 1 243 ? 12.238 0.525 -28.483 1.00 55.72 243 MET A N 1
ATOM 1863 C CA . MET A 1 243 ? 13.349 1.421 -28.835 1.00 55.72 243 MET A CA 1
ATOM 1864 C C . MET A 1 243 ? 14.400 0.753 -29.729 1.00 55.72 243 MET A C 1
ATOM 1866 O O . MET A 1 243 ? 14.874 1.406 -30.663 1.00 55.72 243 MET A O 1
ATOM 1870 N N . ASN A 1 244 ? 14.701 -0.532 -29.523 1.00 52.12 244 ASN A N 1
ATOM 1871 C CA . ASN A 1 244 ? 15.614 -1.290 -30.390 1.00 52.12 244 ASN A CA 1
ATOM 1872 C C . ASN A 1 244 ? 15.104 -1.386 -31.841 1.00 52.12 244 ASN A C 1
ATOM 1874 O O . ASN A 1 244 ? 15.899 -1.353 -32.779 1.00 52.12 244 ASN A O 1
ATOM 1878 N N . VAL A 1 245 ? 13.782 -1.426 -32.052 1.00 57.19 245 VAL A N 1
ATOM 1879 C CA . VAL A 1 245 ? 13.175 -1.426 -33.400 1.00 57.19 245 VAL A CA 1
ATOM 1880 C C . VAL A 1 245 ? 13.345 -0.078 -34.114 1.00 57.19 245 VAL A C 1
ATOM 1882 O O . VAL A 1 245 ? 13.492 -0.034 -35.334 1.00 57.19 245 VAL A O 1
ATOM 1885 N N . VAL A 1 246 ? 13.333 1.034 -33.374 1.00 55.44 246 VAL A N 1
ATOM 1886 C CA . VAL A 1 246 ? 13.394 2.394 -33.943 1.00 55.44 246 VAL A CA 1
ATOM 1887 C C . VAL A 1 246 ? 14.836 2.915 -34.046 1.00 55.44 246 VAL A C 1
ATOM 1889 O O . VAL A 1 246 ? 15.120 3.773 -34.884 1.00 55.44 246 VAL A O 1
ATOM 1892 N N . LYS A 1 247 ? 15.764 2.402 -33.226 1.00 54.12 247 LYS A N 1
ATOM 1893 C CA . LYS A 1 247 ? 17.196 2.744 -33.237 1.00 54.12 247 LYS A CA 1
ATOM 1894 C C . LYS A 1 247 ? 18.057 1.501 -32.944 1.00 54.12 247 LYS A C 1
ATOM 1896 O O . LYS A 1 247 ? 18.474 1.322 -31.803 1.00 54.12 247 LYS A O 1
ATOM 1901 N N . PRO A 1 248 ? 18.382 0.689 -33.965 1.00 55.22 248 PRO A N 1
ATOM 1902 C CA . PRO A 1 248 ? 19.110 -0.572 -33.782 1.00 55.22 248 PRO A CA 1
ATOM 1903 C C . PRO A 1 248 ? 20.544 -0.412 -33.241 1.00 55.22 248 PRO A C 1
ATOM 1905 O O . PRO A 1 248 ? 21.099 -1.370 -32.713 1.00 55.22 248 PRO A O 1
ATOM 1908 N N . ASP A 1 249 ? 21.135 0.787 -33.321 1.00 53.97 249 ASP A N 1
ATOM 1909 C CA . ASP A 1 249 ? 22.484 1.077 -32.804 1.00 53.97 249 ASP A CA 1
ATOM 1910 C C . ASP A 1 249 ? 22.504 1.504 -31.321 1.00 53.97 249 ASP A C 1
ATOM 1912 O O . ASP A 1 249 ? 23.572 1.750 -30.755 1.00 53.97 249 ASP A O 1
ATOM 1916 N N . MET A 1 250 ? 21.339 1.645 -30.674 1.00 45.31 250 MET A N 1
ATOM 1917 C CA . MET A 1 250 ? 21.255 2.052 -29.271 1.00 45.31 250 MET A CA 1
ATOM 1918 C C . MET A 1 250 ? 21.111 0.817 -28.380 1.00 45.31 250 MET A C 1
ATOM 1920 O O . MET A 1 250 ? 20.023 0.284 -28.225 1.00 45.31 250 MET A O 1
ATOM 1924 N N . ILE A 1 251 ? 22.210 0.368 -27.767 1.00 55.47 251 ILE A N 1
ATOM 1925 C CA . ILE A 1 251 ? 22.173 -0.723 -26.785 1.00 55.47 251 ILE A CA 1
ATOM 1926 C C . ILE A 1 251 ? 21.450 -0.225 -25.528 1.00 55.47 251 ILE A C 1
ATOM 1928 O O . ILE A 1 251 ? 22.042 0.460 -24.692 1.00 55.47 251 ILE A O 1
ATOM 1932 N N . THR A 1 252 ? 20.176 -0.581 -25.378 1.00 48.28 252 THR A N 1
ATOM 1933 C CA . THR A 1 252 ? 19.428 -0.399 -24.132 1.00 48.28 252 THR A CA 1
ATOM 1934 C C . THR A 1 252 ? 19.058 -1.761 -23.549 1.00 48.28 252 THR A C 1
ATOM 1936 O O . THR A 1 252 ? 18.132 -2.401 -24.029 1.00 48.28 252 THR A O 1
ATOM 1939 N N . GLY A 1 253 ? 19.779 -2.184 -22.502 1.00 45.28 253 GLY A N 1
ATOM 1940 C CA . GLY A 1 253 ? 19.252 -3.134 -21.512 1.00 45.28 253 GLY A CA 1
ATOM 1941 C C . GLY A 1 253 ? 19.581 -4.624 -21.668 1.00 45.28 253 GLY A C 1
ATOM 1942 O O . GLY A 1 253 ? 18.681 -5.441 -21.773 1.00 45.28 253 GLY A O 1
ATOM 1943 N N . SER A 1 254 ? 20.862 -4.991 -21.615 1.00 42.69 254 SER A N 1
ATOM 1944 C CA . SER A 1 254 ? 21.434 -6.035 -20.733 1.00 42.69 254 SER A CA 1
ATOM 1945 C C . SER A 1 254 ? 22.820 -6.398 -21.266 1.00 42.69 254 SER A C 1
ATOM 1947 O O . SER A 1 254 ? 22.981 -6.872 -22.388 1.00 42.69 254 SER A O 1
ATOM 1949 N N . ALA A 1 255 ? 23.866 -6.126 -20.484 1.00 40.84 255 ALA A N 1
ATOM 1950 C CA . ALA A 1 255 ? 25.154 -6.736 -20.775 1.00 40.84 255 ALA A CA 1
ATOM 1951 C C . ALA A 1 255 ? 24.985 -8.250 -20.558 1.00 40.84 255 ALA A C 1
ATOM 1953 O O . ALA A 1 255 ? 24.501 -8.636 -19.489 1.00 40.84 255 ALA A O 1
ATOM 1954 N N . PRO A 1 256 ? 25.354 -9.118 -21.515 1.00 38.78 256 PRO A N 1
ATOM 1955 C CA . PRO A 1 256 ? 25.419 -10.539 -21.232 1.00 38.78 256 PRO A CA 1
ATOM 1956 C C . PRO A 1 256 ? 26.444 -10.714 -20.112 1.00 38.78 256 PRO A C 1
ATOM 1958 O O . PRO A 1 256 ? 27.605 -10.334 -20.269 1.00 38.78 256 PRO A O 1
ATOM 1961 N N . HIS A 1 257 ? 26.017 -11.246 -18.965 1.00 42.66 257 HIS A N 1
ATOM 1962 C CA . HIS A 1 257 ? 26.957 -11.748 -17.974 1.00 42.66 257 HIS A CA 1
ATOM 1963 C C . HIS A 1 257 ? 27.842 -12.774 -18.682 1.00 42.66 257 HIS A C 1
ATOM 1965 O O . HIS A 1 257 ? 27.396 -13.860 -19.049 1.00 42.66 257 HIS A O 1
ATOM 1971 N N . SER A 1 258 ? 29.090 -12.387 -18.933 1.00 39.00 258 SER A N 1
ATOM 1972 C CA . SER A 1 258 ? 30.125 -13.277 -19.419 1.00 39.00 258 SER A CA 1
ATOM 1973 C C . SER A 1 258 ? 30.333 -14.348 -18.358 1.00 39.00 258 SER A C 1
ATOM 1975 O O . SER A 1 258 ? 30.916 -14.083 -17.307 1.00 39.00 258 SER A O 1
ATOM 1977 N N . ALA A 1 259 ? 29.819 -15.543 -18.626 1.00 36.41 259 ALA A N 1
ATOM 1978 C CA . ALA A 1 259 ? 30.267 -16.740 -17.948 1.00 36.41 259 ALA A CA 1
ATOM 1979 C C . ALA A 1 259 ? 31.746 -16.948 -18.305 1.00 36.41 259 ALA A C 1
ATOM 1981 O O . ALA A 1 259 ? 32.084 -17.203 -19.463 1.00 36.41 259 ALA A O 1
ATOM 1982 N N . SER A 1 260 ? 32.609 -16.799 -17.307 1.00 39.62 260 SER A N 1
ATOM 1983 C CA . SER A 1 260 ? 33.998 -17.256 -17.303 1.00 39.62 260 SER A CA 1
ATOM 1984 C C . SER A 1 260 ? 34.332 -17.754 -15.912 1.00 39.62 260 SER A C 1
ATOM 1986 O O . SER A 1 260 ? 34.080 -16.964 -14.973 1.00 39.62 260 SER A O 1
#

pLDDT: mean 72.16, std 16.67, range [31.42, 97.0]